Protein AF-A0A7X9I8F6-F1 (afdb_monomer_lite)

Secondary structure (DSSP, 8-state):
--PPPP------------------------PPPP--------TT--HHHHHHHHHH-SS--GGGG-S--------BTTBSS--HHHHHHHHHHS----TT-BSB-TTS-B---HHHHHHHTT---EEEEEEETTSHHHHTTT--BS-TT-HHHHHHHTTSS--SEEEEE-HHHHHS-TT---HHHHHHHTTPEEE-SHHHHHH---SSEEEE-SSSSPPPGGGTTTTHHHHHHHHHHHHHTT-

Radius of gyration: 27.46 Å; chains: 1; bounding box: 45×78×98 Å

Foldseek 3Di:
DDDDDDDDPPPPPPPPPPPPDPPPPPVPPPPPDDDDDDDDDDAVCDPVNVVVCCVPDPDHDPVVVDPDDDDDQQAAPPGSDADLQQSLLCQFQVAGDDHFWAQAHPVQHHGAGPQQVCVVVVAAAEEEDLWFCLARNNLNNFHRGGGSVPSLNSLVSNLVGPHQYYAYAQCCSQDVDPVNDHCVVVCVVVVEDEAQDLVCLLPDPGLHYDHHPYNGTHDDCVVPSPPRRVSNVVSSCVSRVVD

Sequence (243 aa):
MKKLYKLPILLIISMIFVSCYPSRQIAGKRNPGVKNVILLIGDGMGVATVYAAMSSSQAPLNFERFPVTGLQITYSANAYITDSGAAGTALASGSKTKNGAIGVDENGNPVYSVLAKAEENGLATGVVATSSVTHATPASFIAHQSSRGSYEDIAKDFLKTDVDVFIGGGYDHFARRSDKLNLIDSLKARGYEIATDLAMISRSQSNKLAGLTYPGQPPYRLKGRGDMLPSSTARALEILSRN

pLDDT: mean 90.99, std 15.76, range [40.62, 98.88]

Structure (mmCIF, N/CA/C/O backbone):
data_AF-A0A7X9I8F6-F1
#
_entry.id   AF-A0A7X9I8F6-F1
#
loop_
_atom_site.group_PDB
_atom_site.id
_atom_site.type_symbol
_atom_site.label_atom_id
_atom_site.label_alt_id
_atom_site.label_comp_id
_atom_site.label_asym_id
_atom_site.label_entity_id
_atom_site.label_seq_id
_atom_site.pdbx_PDB_ins_code
_atom_site.Cartn_x
_atom_site.Cartn_y
_atom_site.Cartn_z
_atom_site.occupancy
_atom_site.B_iso_or_equiv
_atom_site.auth_seq_id
_atom_site.auth_comp_id
_atom_site.auth_asym_id
_atom_site.auth_atom_id
_atom_site.pdbx_PDB_model_num
ATOM 1 N N . MET A 1 1 ? -14.833 -50.963 -77.771 1.00 47.88 1 MET A N 1
ATOM 2 C CA . MET A 1 1 ? -14.400 -52.237 -77.153 1.00 47.88 1 MET A CA 1
ATOM 3 C C . MET A 1 1 ? -13.235 -51.989 -76.194 1.00 47.88 1 MET A C 1
ATOM 5 O O . MET A 1 1 ? -12.100 -51.933 -76.640 1.00 47.88 1 MET A O 1
ATOM 9 N N . LYS A 1 2 ? -13.496 -51.816 -74.893 1.00 40.62 2 LYS A N 1
ATOM 10 C CA . LYS A 1 2 ? -12.493 -51.964 -73.821 1.00 40.62 2 LYS A CA 1
ATOM 11 C C . LYS A 1 2 ? -13.184 -52.674 -72.653 1.00 40.62 2 LYS A C 1
ATOM 13 O O . LYS A 1 2 ? -14.282 -52.289 -72.267 1.00 40.62 2 LYS A O 1
ATOM 18 N N . LYS A 1 3 ? -12.599 -53.797 -72.235 1.00 44.12 3 LYS A N 1
ATOM 19 C CA . LYS A 1 3 ? -13.185 -54.808 -71.347 1.00 44.12 3 LYS A CA 1
ATOM 20 C C . LYS A 1 3 ? -13.278 -54.304 -69.902 1.00 44.12 3 LYS A C 1
ATOM 22 O O . LYS A 1 3 ? -12.302 -53.799 -69.358 1.00 44.12 3 LYS A O 1
ATOM 27 N N . LEU A 1 4 ? -14.455 -54.510 -69.311 1.00 50.19 4 LEU A N 1
ATOM 28 C CA . LEU A 1 4 ? -14.746 -54.459 -67.878 1.00 50.19 4 LEU A CA 1
ATOM 29 C C . LEU A 1 4 ? -13.911 -55.524 -67.145 1.00 50.19 4 LEU A C 1
ATOM 31 O O . LEU A 1 4 ? -14.040 -56.709 -67.456 1.00 50.19 4 LEU A O 1
ATOM 35 N N . TYR A 1 5 ? -13.128 -55.125 -66.144 1.00 51.81 5 TYR A N 1
ATOM 36 C CA . TYR A 1 5 ? -12.608 -56.046 -65.133 1.00 51.81 5 TYR A CA 1
ATOM 37 C C . TYR A 1 5 ? -13.436 -55.891 -63.857 1.00 51.81 5 TYR A C 1
ATOM 39 O O . TYR A 1 5 ? -13.505 -54.817 -63.265 1.00 51.81 5 TYR A O 1
ATOM 47 N N . LYS A 1 6 ? -14.102 -56.985 -63.477 1.00 49.78 6 LYS A N 1
ATOM 48 C CA . LYS A 1 6 ? -14.795 -57.157 -62.200 1.00 49.78 6 LYS A CA 1
ATOM 49 C C . LYS A 1 6 ? -13.745 -57.243 -61.090 1.00 49.78 6 LYS A C 1
ATOM 51 O O . LYS A 1 6 ? -12.888 -58.121 -61.151 1.00 49.78 6 LYS A O 1
ATOM 56 N N . LEU A 1 7 ? -13.836 -56.378 -60.084 1.00 45.59 7 LEU A N 1
ATOM 57 C CA . LEU A 1 7 ? -13.087 -56.505 -58.833 1.00 45.59 7 LEU A CA 1
ATOM 58 C C . LEU A 1 7 ? -14.082 -56.895 -57.726 1.00 45.59 7 LEU A C 1
ATOM 60 O O . LEU A 1 7 ? -15.134 -56.257 -57.632 1.00 45.59 7 LEU A O 1
ATOM 64 N N . PRO A 1 8 ? -13.829 -57.953 -56.936 1.00 51.00 8 PRO A N 1
ATOM 65 C CA . PRO A 1 8 ? -14.769 -58.398 -55.920 1.00 51.00 8 PRO A CA 1
ATOM 66 C C . PRO A 1 8 ? -14.743 -57.433 -54.731 1.00 51.00 8 PRO A C 1
ATOM 68 O O . PRO A 1 8 ? -13.683 -57.035 -54.252 1.00 51.00 8 PRO A O 1
ATOM 71 N N . ILE A 1 9 ? -15.931 -57.065 -54.259 1.00 51.19 9 ILE A N 1
ATOM 72 C CA . ILE A 1 9 ? -16.135 -56.304 -53.028 1.00 51.19 9 ILE A CA 1
ATOM 73 C C . ILE A 1 9 ? -15.737 -57.219 -51.865 1.00 51.19 9 ILE A C 1
ATOM 75 O O . ILE A 1 9 ? -16.491 -58.111 -51.479 1.00 51.19 9 ILE A O 1
ATOM 79 N N . LEU A 1 10 ? -14.528 -57.028 -51.336 1.00 47.12 10 LEU A N 1
ATOM 80 C CA . LEU A 1 10 ? -14.089 -57.649 -50.093 1.00 47.12 10 LEU A CA 1
ATOM 81 C C . LEU A 1 10 ? -14.640 -56.807 -48.937 1.00 47.12 10 LEU A C 1
ATOM 83 O O . LEU A 1 10 ? -14.128 -55.734 -48.622 1.00 47.12 10 LEU A O 1
ATOM 87 N N . LEU A 1 11 ? -15.740 -57.272 -48.353 1.00 45.53 11 LEU A N 1
ATOM 88 C CA . LEU A 1 11 ? -16.396 -56.650 -47.208 1.00 45.53 11 LEU A CA 1
ATOM 89 C C . LEU A 1 11 ? -15.538 -56.912 -45.956 1.00 45.53 11 LEU A C 1
ATOM 91 O O . LEU A 1 11 ? -15.645 -57.958 -45.320 1.00 45.53 11 LEU A O 1
ATOM 95 N N . ILE A 1 12 ? -14.634 -55.985 -45.631 1.00 50.94 12 ILE A N 1
ATOM 96 C CA . ILE A 1 12 ? -13.852 -56.029 -44.390 1.00 50.94 12 ILE A CA 1
ATOM 97 C C . ILE A 1 12 ? -14.780 -55.609 -43.247 1.00 50.94 12 ILE A C 1
ATOM 99 O O . ILE A 1 12 ? -14.979 -54.423 -42.983 1.00 50.94 12 ILE A O 1
ATOM 103 N N . ILE A 1 13 ? -15.367 -56.595 -42.570 1.00 51.72 13 ILE A N 1
ATOM 104 C CA . ILE A 1 13 ? -16.019 -56.405 -41.272 1.00 51.72 13 ILE A CA 1
ATOM 105 C C . ILE A 1 13 ? -14.897 -56.183 -40.253 1.00 51.72 13 ILE A C 1
ATOM 107 O O . ILE A 1 13 ? -14.355 -57.120 -39.672 1.00 51.72 13 ILE A O 1
ATOM 111 N N . SER A 1 14 ? -14.502 -54.921 -40.080 1.00 50.91 14 SER A N 1
ATOM 112 C CA . SER A 1 14 ? -13.668 -54.496 -38.959 1.00 50.91 14 SER A CA 1
ATOM 113 C C . SER A 1 14 ? -14.526 -54.551 -37.698 1.00 50.91 14 SER A C 1
ATOM 115 O O . SER A 1 14 ? -15.323 -53.655 -37.417 1.00 50.91 14 SER A O 1
ATOM 117 N N . MET A 1 15 ? -14.417 -55.660 -36.974 1.00 52.97 15 MET A N 1
ATOM 118 C CA . MET A 1 15 ? -14.998 -55.833 -35.651 1.00 52.97 15 MET A CA 1
ATOM 119 C C . MET A 1 15 ? -14.205 -54.936 -34.691 1.00 52.97 15 MET A C 1
ATOM 121 O O . MET A 1 15 ? -13.144 -55.311 -34.195 1.00 52.97 15 MET A O 1
ATOM 125 N N . ILE A 1 16 ? -14.682 -53.705 -34.494 1.00 54.84 16 ILE A N 1
ATOM 126 C CA . ILE A 1 16 ? -14.120 -52.760 -33.528 1.00 54.84 16 ILE A CA 1
ATOM 127 C C . ILE A 1 16 ? -14.377 -53.342 -32.135 1.00 54.84 16 ILE A C 1
ATOM 129 O O . ILE A 1 16 ? -15.450 -53.169 -31.558 1.00 54.84 16 ILE A O 1
ATOM 133 N N . PHE A 1 17 ? -13.390 -54.052 -31.590 1.00 53.31 17 PHE A N 1
ATOM 134 C CA . PHE A 1 17 ? -13.321 -54.343 -30.164 1.00 53.31 17 PHE A CA 1
ATOM 135 C C . PHE A 1 17 ? -13.105 -53.016 -29.432 1.00 53.31 17 PHE A C 1
ATOM 137 O O . PHE A 1 17 ? -11.977 -52.569 -29.223 1.00 53.31 17 PHE A O 1
ATOM 144 N N . VAL A 1 18 ? -14.206 -52.361 -29.062 1.00 55.09 18 VAL A N 1
ATOM 145 C CA . VAL A 1 18 ? -14.199 -51.270 -28.088 1.00 55.09 18 VAL A CA 1
ATOM 146 C C . VAL A 1 18 ? -13.816 -51.888 -26.747 1.00 55.09 18 VAL A C 1
ATOM 148 O O . VAL A 1 18 ? -14.656 -52.365 -25.988 1.00 55.09 18 VAL A O 1
ATOM 151 N N . SER A 1 19 ? -12.515 -51.928 -26.472 1.00 55.00 19 SER A N 1
ATOM 152 C CA . SER A 1 19 ? -12.001 -52.183 -25.134 1.00 55.00 19 SER A CA 1
ATOM 153 C C . SER A 1 19 ? -12.389 -50.987 -24.269 1.00 55.00 19 SER A C 1
ATOM 155 O O . SER A 1 19 ? -11.692 -49.973 -24.251 1.00 55.00 19 SER A O 1
ATOM 157 N N . CYS A 1 20 ? -13.527 -51.089 -23.579 1.00 46.25 20 CYS A N 1
ATOM 158 C CA . CYS A 1 20 ? -13.883 -50.203 -22.478 1.00 46.25 20 CYS A CA 1
ATOM 159 C C . CYS A 1 20 ? -12.842 -50.375 -21.368 1.00 46.25 20 CYS A C 1
ATOM 161 O O . CYS A 1 20 ? -13.019 -51.161 -20.440 1.00 46.25 20 CYS A O 1
ATOM 163 N N . TYR A 1 21 ? -11.738 -49.638 -21.461 1.00 55.56 21 TYR A N 1
ATOM 164 C CA . TYR A 1 21 ? -10.925 -49.367 -20.291 1.00 55.56 21 TYR A CA 1
ATOM 165 C C . TYR A 1 21 ? -11.761 -48.473 -19.374 1.00 55.56 21 TYR A C 1
ATOM 167 O O . TYR A 1 21 ? -12.160 -47.386 -19.807 1.00 55.56 21 TYR A O 1
ATOM 175 N N . PRO A 1 22 ? -12.060 -48.888 -18.130 1.00 49.62 22 PRO A N 1
ATOM 176 C CA . PRO A 1 22 ? -12.638 -47.971 -17.170 1.00 49.62 22 PRO A CA 1
ATOM 177 C C . PRO A 1 22 ? -11.664 -46.804 -17.041 1.00 49.62 22 PRO A C 1
ATOM 179 O O . PRO A 1 22 ? -10.508 -46.988 -16.653 1.00 49.62 22 PRO A O 1
ATOM 182 N N . SER A 1 23 ? -12.124 -45.611 -17.424 1.00 53.00 23 SER A N 1
ATOM 183 C CA . SER A 1 23 ? -11.423 -44.367 -17.142 1.00 53.00 23 SER A CA 1
ATOM 184 C C . SER A 1 23 ? -11.197 -44.344 -15.640 1.00 53.00 23 SER A C 1
ATOM 186 O O . SER A 1 23 ? -12.130 -44.163 -14.853 1.00 53.00 23 SER A O 1
ATOM 188 N N . ARG A 1 24 ? -9.961 -44.633 -15.232 1.00 50.12 24 ARG A N 1
ATOM 189 C CA . ARG A 1 24 ? -9.532 -44.473 -13.856 1.00 50.12 24 ARG A CA 1
ATOM 190 C C . ARG A 1 24 ? -9.636 -42.977 -13.626 1.00 50.12 24 ARG A C 1
ATOM 192 O O . ARG A 1 24 ? -8.760 -42.234 -14.060 1.00 50.12 24 ARG A O 1
ATOM 199 N N . GLN A 1 25 ? -10.739 -42.540 -13.017 1.00 49.62 25 GLN A N 1
ATOM 200 C CA . GLN A 1 25 ? -10.831 -41.207 -12.456 1.00 49.62 25 GLN A CA 1
ATOM 201 C C . GLN A 1 25 ? -9.614 -41.082 -11.550 1.00 49.62 25 GLN A C 1
ATOM 203 O O . GLN A 1 25 ? -9.552 -41.678 -10.473 1.00 49.62 25 GLN A O 1
ATOM 208 N N . ILE A 1 26 ? -8.600 -40.366 -12.029 1.00 53.16 26 ILE A N 1
ATOM 209 C CA . ILE A 1 26 ? -7.587 -39.809 -11.160 1.00 53.16 26 ILE A CA 1
ATOM 210 C C . ILE A 1 26 ? -8.407 -38.852 -10.317 1.00 53.16 26 ILE A C 1
ATOM 212 O O . ILE A 1 26 ? -8.739 -37.758 -10.769 1.00 53.16 26 ILE A O 1
ATOM 216 N N . ALA A 1 27 ? -8.845 -39.324 -9.149 1.00 50.28 27 ALA A N 1
ATOM 217 C CA . ALA A 1 27 ? -9.369 -38.471 -8.109 1.00 50.28 27 ALA A CA 1
ATOM 218 C C . ALA A 1 27 ? -8.316 -37.379 -7.960 1.00 50.28 27 ALA A C 1
ATOM 220 O O . ALA A 1 27 ? -7.202 -37.653 -7.501 1.00 50.28 27 ALA A O 1
ATOM 221 N N . GLY A 1 28 ? -8.615 -36.194 -8.500 1.00 50.84 28 GLY A N 1
ATOM 222 C CA . GLY A 1 28 ? -7.702 -35.070 -8.457 1.00 50.84 28 GLY A CA 1
ATOM 223 C C . GLY A 1 28 ? -7.294 -34.942 -7.006 1.00 50.84 28 GLY A C 1
ATOM 224 O O . GLY A 1 28 ? -8.170 -34.857 -6.140 1.00 50.84 28 GLY A O 1
ATOM 225 N N . LYS A 1 29 ? -5.986 -35.042 -6.728 1.00 50.81 29 LYS A N 1
ATOM 226 C CA . LYS A 1 29 ? -5.448 -34.734 -5.403 1.00 50.81 29 LYS A CA 1
ATOM 227 C C . LYS A 1 29 ? -6.148 -33.451 -4.985 1.00 50.81 29 LYS A C 1
ATOM 229 O O . LYS A 1 29 ? -5.976 -32.440 -5.666 1.00 50.81 29 LYS A O 1
ATOM 234 N N . ARG A 1 30 ? -6.989 -33.515 -3.943 1.00 53.31 30 ARG A N 1
ATOM 235 C CA . ARG A 1 30 ? -7.576 -32.316 -3.349 1.00 53.31 30 ARG A CA 1
ATOM 236 C C . ARG A 1 30 ? -6.393 -31.408 -3.091 1.00 53.31 30 ARG A C 1
ATOM 238 O O . ARG A 1 30 ? -5.512 -31.776 -2.313 1.00 53.31 30 ARG A O 1
ATOM 245 N N . ASN A 1 31 ? -6.323 -30.313 -3.839 1.00 60.19 31 ASN A N 1
ATOM 246 C CA . ASN A 1 31 ? -5.268 -29.342 -3.650 1.00 60.19 31 ASN A CA 1
ATOM 247 C C . ASN A 1 31 ? -5.391 -28.944 -2.176 1.00 60.19 31 ASN A C 1
ATOM 249 O O . ASN A 1 31 ? -6.504 -28.577 -1.777 1.00 60.19 31 ASN A O 1
ATOM 253 N N . PRO A 1 32 ? -4.354 -29.125 -1.337 1.00 64.75 32 PRO A N 1
ATOM 254 C CA . PRO A 1 32 ? -4.422 -28.610 0.021 1.00 64.75 32 PRO A CA 1
ATOM 255 C C . PRO A 1 32 ? -4.794 -27.134 -0.128 1.00 64.75 32 PRO A C 1
ATOM 257 O O . PRO A 1 32 ? -4.127 -26.417 -0.873 1.00 64.75 32 PRO A O 1
ATOM 260 N N . GLY A 1 33 ? -5.942 -26.736 0.428 1.00 84.00 33 GLY A N 1
ATOM 261 C CA . GLY A 1 33 ? -6.518 -25.416 0.172 1.00 84.00 33 GLY A CA 1
ATOM 262 C C . GLY A 1 33 ? -5.473 -24.320 0.383 1.00 84.00 33 GLY A C 1
ATOM 263 O O . GLY A 1 33 ? -4.635 -24.425 1.282 1.00 84.00 33 GLY A O 1
ATOM 264 N N . VAL A 1 34 ? -5.486 -23.297 -0.472 1.00 92.69 34 VAL A N 1
ATOM 265 C CA . VAL A 1 34 ? -4.551 -22.172 -0.362 1.00 92.69 34 VAL A CA 1
ATOM 266 C C . VAL A 1 34 ? -4.807 -21.466 0.967 1.00 92.69 34 VAL A C 1
ATOM 268 O O . VAL A 1 34 ? -5.902 -20.959 1.185 1.00 92.69 34 VAL A O 1
ATOM 271 N N . LYS A 1 35 ? -3.805 -21.461 1.853 1.00 92.44 35 LYS A N 1
ATOM 272 C CA . LYS A 1 35 ? -3.895 -20.813 3.171 1.00 92.44 35 LYS A CA 1
ATOM 273 C C . LYS A 1 35 ? -3.505 -19.338 3.140 1.00 92.44 35 LYS A C 1
ATOM 275 O O . LYS A 1 35 ? -4.116 -18.536 3.823 1.00 92.44 35 LYS A O 1
ATOM 280 N N . ASN A 1 36 ? -2.487 -19.000 2.348 1.00 95.94 36 ASN A N 1
ATOM 281 C CA . ASN A 1 36 ? -1.863 -17.679 2.345 1.00 95.94 36 ASN A CA 1
ATOM 282 C C . ASN A 1 36 ? -1.733 -17.159 0.915 1.00 95.94 36 ASN A C 1
ATOM 284 O O . ASN A 1 36 ? -1.352 -17.912 0.015 1.00 95.94 36 ASN A O 1
ATOM 288 N N . VAL A 1 37 ? -1.973 -15.863 0.728 1.00 97.31 37 VAL A N 1
ATOM 289 C CA . VAL A 1 37 ? -1.741 -15.156 -0.535 1.00 97.31 37 VAL A CA 1
ATOM 290 C C . VAL A 1 37 ? -0.800 -13.987 -0.266 1.00 97.31 37 VAL A C 1
ATOM 292 O O . VAL A 1 37 ? -1.109 -13.112 0.534 1.00 97.31 37 VAL A O 1
ATOM 295 N N . ILE A 1 38 ? 0.349 -13.970 -0.944 1.00 98.12 38 ILE A N 1
ATOM 296 C CA . ILE A 1 38 ? 1.299 -12.851 -0.912 1.00 98.12 38 ILE A CA 1
ATOM 297 C C . ILE A 1 38 ? 1.325 -12.235 -2.306 1.00 98.12 38 ILE A C 1
ATOM 299 O O . ILE A 1 38 ? 1.757 -12.877 -3.264 1.00 98.12 38 ILE A O 1
ATOM 303 N N . LEU A 1 39 ? 0.872 -10.987 -2.413 1.00 98.25 39 LEU A N 1
ATOM 304 C CA . LEU A 1 39 ? 0.897 -10.220 -3.653 1.00 98.25 39 LEU A CA 1
ATOM 305 C C . LEU A 1 39 ? 2.053 -9.214 -3.620 1.00 98.25 39 LEU A C 1
ATOM 307 O O . LEU A 1 39 ? 2.081 -8.315 -2.785 1.00 98.25 39 LEU A O 1
ATOM 311 N N . LEU A 1 40 ? 2.999 -9.357 -4.550 1.00 97.94 40 LEU A N 1
ATOM 312 C CA . LEU A 1 40 ? 4.139 -8.453 -4.701 1.00 97.94 40 LEU A CA 1
ATOM 313 C C . LEU A 1 40 ? 3.920 -7.553 -5.919 1.00 97.94 40 LEU A C 1
ATOM 315 O O . LEU A 1 40 ? 3.841 -8.042 -7.044 1.00 97.94 40 LEU A O 1
ATOM 319 N N . ILE A 1 41 ? 3.845 -6.239 -5.700 1.00 98.38 41 ILE A N 1
ATOM 320 C CA . ILE A 1 41 ? 3.624 -5.251 -6.764 1.00 98.38 41 ILE A CA 1
ATOM 321 C C . ILE A 1 41 ? 4.892 -4.418 -6.959 1.00 98.38 41 ILE A C 1
ATOM 323 O O . ILE A 1 41 ? 5.287 -3.651 -6.081 1.00 98.38 41 ILE A O 1
ATOM 327 N N . GLY A 1 42 ? 5.507 -4.538 -8.136 1.00 97.81 42 GLY A N 1
ATOM 328 C CA . GLY A 1 42 ? 6.503 -3.580 -8.613 1.00 97.81 42 GLY A CA 1
ATOM 329 C C . GLY A 1 42 ? 5.815 -2.451 -9.379 1.00 97.81 42 GLY A C 1
ATOM 330 O O . GLY A 1 42 ? 5.408 -2.648 -10.522 1.00 97.81 42 GLY A O 1
ATOM 331 N N . ASP A 1 43 ? 5.665 -1.278 -8.765 1.00 97.56 43 ASP A N 1
ATOM 332 C CA . ASP A 1 43 ? 5.035 -0.119 -9.417 1.00 97.56 43 ASP A CA 1
ATOM 333 C C . ASP A 1 43 ? 5.866 0.322 -10.640 1.00 97.56 43 ASP A C 1
ATOM 335 O O . ASP A 1 43 ? 7.070 0.561 -10.529 1.00 97.56 43 ASP A O 1
ATOM 339 N N . GLY A 1 44 ? 5.248 0.341 -11.827 1.00 96.69 44 GLY A N 1
ATOM 340 C CA . GLY A 1 44 ? 5.931 0.586 -13.107 1.00 96.69 44 GLY A CA 1
ATOM 341 C C . GLY A 1 44 ? 6.849 -0.548 -13.601 1.00 96.69 44 GLY A C 1
ATOM 342 O O . GLY A 1 44 ? 7.608 -0.363 -14.555 1.00 96.69 44 GLY A O 1
ATOM 343 N N . MET A 1 45 ? 6.807 -1.733 -12.985 1.00 97.44 45 MET A N 1
ATOM 344 C CA . MET A 1 45 ? 7.698 -2.856 -13.302 1.00 97.44 45 MET A CA 1
ATOM 345 C C . MET A 1 45 ? 7.169 -3.709 -14.469 1.00 97.44 45 MET A C 1
ATOM 347 O O . MET A 1 45 ? 6.697 -4.829 -14.287 1.00 97.44 45 MET A O 1
ATOM 351 N N . GLY A 1 46 ? 7.244 -3.168 -15.687 1.00 96.75 46 GLY A N 1
ATOM 352 C CA . GLY A 1 46 ? 6.935 -3.913 -16.912 1.00 96.75 46 GLY A CA 1
ATOM 353 C C . GLY A 1 46 ? 8.006 -4.949 -17.287 1.00 96.75 46 GLY A C 1
ATOM 354 O O . GLY A 1 46 ? 9.084 -4.999 -16.695 1.00 96.75 46 GLY A O 1
ATOM 355 N N . VAL A 1 47 ? 7.738 -5.736 -18.338 1.00 96.31 47 VAL A N 1
ATOM 356 C CA . VAL A 1 47 ? 8.649 -6.787 -18.844 1.00 96.31 47 VAL A CA 1
ATOM 357 C C . VAL A 1 47 ? 10.049 -6.239 -19.143 1.00 96.31 47 VAL A C 1
ATOM 359 O O . VAL A 1 47 ? 11.042 -6.851 -18.760 1.00 96.31 47 VAL A O 1
ATOM 362 N N . ALA A 1 48 ? 10.136 -5.056 -19.760 1.00 97.19 48 ALA A N 1
ATOM 363 C CA . ALA A 1 48 ? 11.414 -4.409 -20.053 1.00 97.19 48 ALA A CA 1
ATOM 364 C C . ALA A 1 48 ? 12.211 -4.077 -18.777 1.00 97.19 48 ALA A C 1
ATOM 366 O O . ALA A 1 48 ? 13.420 -4.287 -18.740 1.00 97.19 48 ALA A O 1
ATOM 367 N N . THR A 1 49 ? 11.540 -3.620 -17.714 1.00 96.94 49 THR A N 1
ATOM 368 C CA . THR A 1 49 ? 12.167 -3.319 -16.418 1.00 96.94 49 THR A CA 1
ATOM 369 C C . THR A 1 49 ? 12.715 -4.583 -15.759 1.00 96.94 49 THR A C 1
ATOM 371 O O . THR A 1 49 ? 13.843 -4.579 -15.269 1.00 96.94 49 THR A O 1
ATOM 374 N N . VAL A 1 50 ? 11.947 -5.680 -15.782 1.00 96.12 50 VAL A N 1
ATOM 375 C CA . VAL A 1 50 ? 12.391 -6.980 -15.250 1.00 96.12 50 VAL A CA 1
ATOM 376 C C . VAL A 1 50 ? 13.593 -7.501 -16.039 1.00 96.12 50 VAL A C 1
ATOM 378 O O . VAL A 1 50 ? 14.601 -7.871 -15.443 1.00 96.12 50 VAL A O 1
ATOM 381 N N . TYR A 1 51 ? 13.531 -7.463 -17.372 1.00 95.69 51 TYR A N 1
ATOM 382 C CA . TYR A 1 51 ? 14.622 -7.923 -18.232 1.00 95.69 51 TYR A CA 1
ATOM 383 C C . TYR A 1 51 ? 15.908 -7.104 -18.048 1.00 95.69 51 TYR A C 1
ATOM 385 O O . TYR A 1 51 ? 17.001 -7.668 -17.971 1.00 95.69 51 TYR A O 1
ATOM 393 N N . ALA A 1 52 ? 15.786 -5.779 -17.922 1.00 96.88 52 ALA A N 1
ATOM 394 C CA . ALA A 1 52 ? 16.917 -4.906 -17.628 1.00 96.88 52 ALA A CA 1
ATOM 395 C C . ALA A 1 52 ? 17.555 -5.258 -16.274 1.00 96.88 52 ALA A C 1
ATOM 397 O O . ALA A 1 52 ? 18.777 -5.371 -16.181 1.00 96.88 52 ALA A O 1
ATOM 398 N N . ALA A 1 53 ? 16.737 -5.500 -15.242 1.00 95.50 53 ALA A N 1
ATOM 399 C CA . ALA A 1 53 ? 17.224 -5.922 -13.932 1.00 95.50 53 ALA A CA 1
ATOM 400 C C . ALA A 1 53 ? 17.982 -7.256 -14.011 1.00 95.50 53 ALA A C 1
ATOM 402 O O . ALA A 1 53 ? 19.105 -7.331 -13.516 1.00 95.50 53 ALA A O 1
ATOM 403 N N . MET A 1 54 ? 17.422 -8.267 -14.688 1.00 95.38 54 MET A N 1
ATOM 404 C CA . MET A 1 54 ? 18.073 -9.571 -14.892 1.00 95.38 54 MET A CA 1
ATOM 405 C C . MET A 1 54 ? 19.415 -9.429 -15.615 1.00 95.38 54 MET A C 1
ATOM 407 O O . MET A 1 54 ? 20.405 -10.010 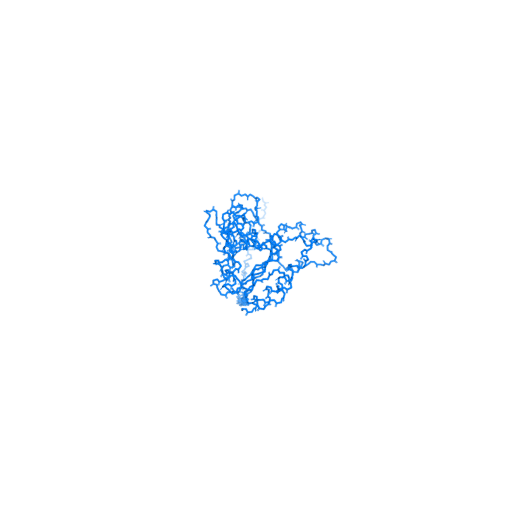-15.188 1.00 95.38 54 MET A O 1
ATOM 411 N N . SER A 1 55 ? 19.464 -8.599 -16.659 1.00 95.94 55 SER A N 1
ATOM 412 C CA . SER A 1 55 ? 20.672 -8.378 -17.465 1.00 95.94 55 SER A CA 1
ATOM 413 C C . SER A 1 55 ? 21.770 -7.618 -16.711 1.00 95.94 55 SER A C 1
ATOM 415 O O . SER A 1 55 ? 22.950 -7.786 -17.001 1.00 95.94 55 SER A O 1
ATOM 417 N N . SER A 1 56 ? 21.394 -6.762 -15.757 1.00 95.94 56 SER A N 1
ATOM 418 C CA . SER A 1 56 ? 22.340 -6.000 -14.928 1.00 95.94 56 SER A CA 1
ATOM 419 C C . SER A 1 56 ? 22.784 -6.732 -13.655 1.00 95.94 56 SER A C 1
ATOM 421 O O . SER A 1 56 ? 23.732 -6.304 -12.996 1.00 95.94 56 SER A O 1
ATOM 423 N N . SER A 1 57 ? 22.081 -7.802 -13.275 1.00 94.50 57 SER A N 1
ATOM 424 C CA . SER A 1 57 ? 22.323 -8.516 -12.026 1.00 94.50 57 SER A CA 1
ATOM 425 C C . SER A 1 57 ? 23.533 -9.443 -12.135 1.00 94.50 57 SER A C 1
ATOM 427 O O . SER A 1 57 ? 23.709 -10.147 -13.123 1.00 94.50 57 SER A O 1
ATOM 429 N N . GLN A 1 58 ? 24.349 -9.490 -11.081 1.00 94.81 58 GLN A N 1
ATOM 430 C CA . GLN A 1 58 ? 25.483 -10.422 -10.978 1.00 94.81 58 GLN A CA 1
ATOM 431 C C . GLN A 1 58 ? 25.060 -11.831 -10.529 1.00 94.81 58 GLN A C 1
ATOM 433 O O . GLN A 1 58 ? 25.863 -12.759 -10.565 1.00 94.81 58 GLN A O 1
ATOM 438 N N . ALA A 1 59 ? 23.813 -11.989 -10.081 1.00 95.31 59 ALA A N 1
ATOM 439 C CA . ALA A 1 59 ? 23.234 -13.256 -9.648 1.00 95.31 59 ALA A CA 1
ATOM 440 C C . ALA A 1 59 ? 21.792 -13.398 -10.168 1.00 95.31 59 ALA A C 1
ATOM 442 O O . ALA A 1 59 ? 21.125 -12.377 -10.370 1.00 95.31 59 ALA A O 1
ATOM 443 N N . PRO A 1 60 ? 21.280 -14.629 -10.343 1.00 94.69 60 PRO A N 1
ATOM 444 C CA . PRO A 1 60 ? 19.898 -14.849 -10.763 1.00 94.69 60 PRO A CA 1
ATOM 445 C C . PRO A 1 60 ? 18.890 -14.154 -9.843 1.00 94.69 60 PRO A C 1
ATOM 447 O O . PRO A 1 60 ? 19.024 -14.178 -8.614 1.00 94.69 60 PRO A O 1
ATOM 450 N N . LEU A 1 61 ? 17.862 -13.536 -10.428 1.00 95.44 61 LEU A N 1
ATOM 451 C CA . LEU A 1 61 ? 16.797 -12.894 -9.661 1.00 95.44 61 LEU A CA 1
ATOM 452 C C . LEU A 1 61 ? 15.767 -13.925 -9.196 1.00 95.44 61 LEU A C 1
ATOM 454 O O . LEU A 1 61 ? 15.488 -14.913 -9.869 1.00 95.44 61 LEU A O 1
ATOM 458 N N . ASN A 1 62 ? 15.087 -13.643 -8.080 1.00 94.81 62 ASN A N 1
ATOM 459 C CA . ASN A 1 62 ? 13.998 -14.507 -7.608 1.00 94.81 62 ASN A CA 1
ATOM 460 C C . ASN A 1 62 ? 12.831 -14.629 -8.611 1.00 94.81 62 ASN A C 1
ATOM 462 O O . ASN A 1 62 ? 12.078 -15.595 -8.524 1.00 94.81 62 ASN A O 1
ATOM 466 N N . PHE A 1 63 ? 12.697 -13.701 -9.569 1.00 92.31 63 PHE A N 1
ATOM 467 C CA . PHE A 1 63 ? 11.724 -13.800 -10.665 1.00 92.31 63 PHE A CA 1
ATOM 468 C C . PHE A 1 63 ? 11.885 -15.084 -11.487 1.00 92.31 63 PHE A C 1
ATOM 470 O O . PHE A 1 63 ? 10.891 -15.675 -11.896 1.00 92.31 63 PHE A O 1
ATOM 477 N N . GLU A 1 64 ? 13.116 -15.563 -11.662 1.00 90.56 64 GLU A N 1
ATOM 478 C CA . GLU A 1 64 ? 13.427 -16.751 -12.469 1.00 90.56 64 GLU A CA 1
ATOM 479 C C . GLU A 1 64 ? 12.925 -18.054 -11.829 1.00 90.56 64 GLU A C 1
ATOM 481 O O . GLU A 1 64 ? 12.868 -19.095 -12.476 1.00 90.56 64 GLU A O 1
ATOM 486 N N . ARG A 1 65 ? 12.529 -18.007 -10.550 1.00 94.75 65 ARG A N 1
ATOM 487 C CA . ARG A 1 65 ? 12.024 -19.164 -9.799 1.00 94.75 65 ARG A CA 1
ATOM 488 C C . ARG A 1 65 ? 10.518 -19.380 -9.962 1.00 94.75 65 ARG A C 1
ATOM 490 O O . ARG A 1 65 ? 10.017 -20.406 -9.504 1.00 94.75 65 ARG A O 1
ATOM 497 N N . PHE A 1 66 ? 9.780 -18.432 -10.546 1.00 94.69 66 PHE A N 1
ATOM 498 C CA . PHE A 1 66 ? 8.336 -18.574 -10.740 1.00 94.69 66 PHE A CA 1
ATOM 499 C C . PHE A 1 66 ? 8.047 -19.535 -11.909 1.00 94.69 66 PHE A C 1
ATOM 501 O O . PHE A 1 66 ? 8.462 -19.262 -13.032 1.00 94.69 66 PHE A O 1
ATOM 508 N N . PRO A 1 67 ? 7.308 -20.643 -11.691 1.00 96.12 67 PRO A N 1
ATOM 509 C CA . PRO A 1 67 ? 7.090 -21.662 -12.723 1.00 96.12 67 PRO A CA 1
ATOM 510 C C . PRO A 1 67 ? 6.043 -21.264 -13.771 1.00 96.12 67 PRO A C 1
ATOM 512 O O . PRO A 1 67 ? 5.887 -21.947 -14.780 1.00 96.12 67 PRO A O 1
ATOM 515 N N . VAL A 1 68 ? 5.283 -20.195 -13.517 1.00 96.94 68 VAL A N 1
ATOM 516 C CA . VAL A 1 68 ? 4.180 -19.736 -14.364 1.00 96.94 68 VAL A CA 1
ATOM 517 C C . VAL A 1 68 ? 4.313 -18.236 -14.575 1.00 96.94 68 VAL A C 1
ATOM 519 O O . VAL A 1 68 ? 4.534 -17.487 -13.626 1.00 96.94 68 VAL A O 1
ATOM 522 N N . THR A 1 69 ? 4.151 -17.802 -15.823 1.00 95.50 69 THR A N 1
ATOM 523 C CA . THR A 1 69 ? 4.123 -16.391 -16.219 1.00 95.50 69 THR A CA 1
ATOM 524 C C . THR A 1 69 ? 2.860 -16.120 -17.025 1.00 95.50 69 THR A C 1
ATOM 526 O O . THR A 1 69 ? 2.465 -16.933 -17.859 1.00 95.50 69 THR A O 1
ATOM 529 N N . GLY A 1 70 ? 2.233 -14.972 -16.778 1.00 96.56 70 GLY A N 1
ATOM 530 C CA . GLY A 1 70 ? 1.077 -14.485 -17.524 1.00 96.56 70 GLY A CA 1
ATOM 531 C C . GLY A 1 70 ? 1.266 -13.028 -17.936 1.00 96.56 70 GLY A C 1
ATOM 532 O O . GLY A 1 70 ? 2.048 -12.299 -17.326 1.00 96.56 70 GLY A O 1
ATOM 533 N N . LEU A 1 71 ? 0.542 -12.608 -18.972 1.00 96.81 71 LEU A N 1
ATOM 534 C CA . LEU A 1 71 ? 0.477 -11.215 -19.410 1.00 96.81 71 LEU A CA 1
ATOM 535 C C . LEU A 1 71 ? -0.915 -10.659 -19.118 1.00 96.81 71 LEU A C 1
ATOM 537 O O . LEU A 1 71 ? -1.917 -11.340 -19.330 1.00 96.81 71 LEU A O 1
ATOM 541 N N . GLN A 1 72 ? -0.969 -9.414 -18.650 1.00 96.25 72 GLN A N 1
ATOM 542 C CA . GLN A 1 72 ? -2.209 -8.741 -18.281 1.00 96.25 72 GLN A CA 1
ATOM 543 C C . GLN A 1 72 ? -2.274 -7.353 -18.915 1.00 96.25 72 GLN A C 1
ATOM 545 O O . GLN A 1 72 ? -1.302 -6.599 -18.897 1.00 96.25 72 GLN A O 1
ATOM 550 N N . ILE A 1 73 ? -3.452 -7.002 -19.432 1.00 96.56 73 ILE A N 1
ATOM 551 C CA . ILE A 1 73 ? -3.752 -5.663 -19.939 1.00 96.56 73 ILE A CA 1
ATOM 552 C C . ILE A 1 73 ? -4.231 -4.775 -18.782 1.00 96.56 73 ILE A C 1
ATOM 554 O O . ILE A 1 73 ? -5.076 -5.175 -17.977 1.00 96.56 73 ILE A O 1
ATOM 558 N N . THR A 1 74 ? -3.711 -3.549 -18.706 1.00 97.62 74 THR A N 1
ATOM 559 C CA . THR A 1 74 ? -3.831 -2.697 -17.513 1.00 97.62 74 THR A CA 1
ATOM 560 C C . THR A 1 74 ? -4.645 -1.417 -17.692 1.00 97.62 74 THR A C 1
ATOM 562 O O . THR A 1 74 ? -4.717 -0.666 -16.732 1.00 97.62 74 THR A O 1
ATOM 565 N N . TYR A 1 75 ? -5.299 -1.168 -18.836 1.00 98.12 75 TYR A N 1
ATOM 566 C CA . TYR A 1 75 ? -6.081 0.066 -19.069 1.00 98.12 75 TYR A CA 1
ATOM 567 C C . TYR A 1 75 ? -7.084 0.374 -17.940 1.00 98.12 75 TYR A C 1
ATOM 569 O O . TYR A 1 75 ? -7.592 -0.542 -17.287 1.00 98.12 75 TYR A O 1
ATOM 577 N N . SER A 1 76 ? -7.403 1.645 -17.721 1.00 98.31 76 SER A N 1
ATOM 578 C CA . SER A 1 76 ? -8.433 2.073 -16.767 1.00 98.31 76 SER A CA 1
ATOM 579 C C . SER A 1 76 ? -9.766 2.321 -17.473 1.00 98.31 76 SER A C 1
ATOM 581 O O . SER A 1 76 ? -9.836 2.342 -18.699 1.00 98.31 76 SER A O 1
ATOM 583 N N . ALA A 1 77 ? -10.844 2.513 -16.716 1.00 97.88 77 ALA A N 1
ATOM 584 C CA . ALA A 1 77 ? -12.184 2.700 -17.277 1.00 97.88 77 ALA A CA 1
ATOM 585 C C . ALA A 1 77 ? -12.284 3.872 -18.266 1.00 97.88 77 ALA A C 1
ATOM 587 O O . ALA A 1 77 ? -13.085 3.843 -19.195 1.00 97.88 77 ALA A O 1
ATOM 588 N N . ASN A 1 78 ? -11.471 4.913 -18.067 1.00 97.88 78 ASN A N 1
ATOM 589 C CA . ASN A 1 78 ? -11.521 6.145 -18.849 1.00 97.88 78 ASN A CA 1
ATOM 590 C C . ASN A 1 78 ? -10.255 6.427 -19.670 1.00 97.88 78 ASN A C 1
ATOM 592 O O . ASN A 1 78 ? -10.181 7.484 -20.293 1.00 97.88 78 ASN A O 1
ATOM 596 N N . ALA A 1 79 ? -9.253 5.541 -19.662 1.00 97.62 79 ALA A N 1
ATOM 597 C CA . ALA A 1 79 ? -8.017 5.760 -20.406 1.00 97.62 79 ALA A CA 1
ATOM 598 C C . ALA A 1 79 ? -7.298 4.457 -20.773 1.00 97.62 79 ALA A C 1
ATOM 600 O O . ALA A 1 79 ? -7.232 3.505 -19.998 1.00 97.62 79 ALA A O 1
ATOM 601 N N . TYR A 1 80 ? -6.653 4.460 -21.943 1.00 97.69 80 TYR A N 1
ATOM 602 C CA . TYR A 1 80 ? -5.763 3.372 -22.356 1.00 97.69 80 TYR A CA 1
ATOM 603 C C . TYR A 1 80 ? -4.551 3.231 -21.417 1.00 97.69 80 TYR A C 1
ATOM 605 O O . TYR A 1 80 ? -4.125 2.121 -21.104 1.00 97.69 80 TYR A O 1
ATOM 613 N N . ILE A 1 81 ? -4.018 4.360 -20.936 1.00 98.12 81 ILE A N 1
ATOM 614 C CA . ILE A 1 81 ? -2.915 4.409 -19.973 1.00 98.12 81 ILE A CA 1
ATOM 615 C C . ILE A 1 81 ? -3.505 4.599 -18.573 1.00 98.12 81 ILE A C 1
ATOM 617 O O . ILE A 1 81 ? -4.058 5.656 -18.258 1.00 98.12 81 ILE A O 1
ATOM 621 N N . THR A 1 82 ? -3.387 3.569 -17.737 1.00 98.31 82 THR A N 1
ATOM 622 C CA . THR A 1 82 ? -3.816 3.625 -16.334 1.00 98.31 82 THR A CA 1
ATOM 623 C C . THR A 1 82 ? -2.851 4.434 -15.474 1.00 98.31 82 THR A C 1
ATOM 625 O O . THR A 1 82 ? -1.671 4.570 -15.796 1.00 98.31 82 THR A O 1
ATOM 628 N N . ASP A 1 83 ? -3.336 4.896 -14.327 1.00 98.31 83 ASP A N 1
ATOM 629 C CA . ASP A 1 83 ? -2.499 5.305 -13.206 1.00 98.31 83 ASP A CA 1
ATOM 630 C C . ASP A 1 83 ? -2.464 4.225 -12.103 1.00 98.31 83 ASP A C 1
ATOM 632 O O . ASP A 1 83 ? -3.166 3.211 -12.178 1.00 98.31 83 ASP A O 1
ATOM 636 N N . SER A 1 84 ? -1.636 4.430 -11.072 1.00 98.19 84 SER A N 1
ATOM 637 C CA . SER A 1 84 ? -1.496 3.485 -9.953 1.00 98.19 84 SER A CA 1
ATOM 638 C C . SER A 1 84 ? -2.775 3.310 -9.120 1.00 98.19 84 SER A C 1
ATOM 640 O O . SER A 1 84 ? -2.950 2.251 -8.527 1.00 98.19 84 SER A O 1
ATOM 642 N N . GLY A 1 85 ? -3.661 4.315 -9.057 1.00 98.38 85 GLY A N 1
ATOM 643 C CA . GLY A 1 85 ? -4.911 4.224 -8.291 1.00 98.38 85 GLY A CA 1
ATOM 644 C C . GLY A 1 85 ? -5.928 3.314 -8.966 1.00 98.38 85 GLY A C 1
ATOM 645 O O . GLY A 1 85 ? -6.412 2.355 -8.361 1.00 98.38 85 GLY A O 1
ATOM 646 N N . ALA A 1 86 ? -6.161 3.528 -10.263 1.00 98.69 86 ALA A N 1
ATOM 647 C CA . ALA A 1 86 ? -7.049 2.672 -11.036 1.00 98.69 86 ALA A CA 1
ATOM 648 C C . ALA A 1 86 ? -6.502 1.242 -11.175 1.00 98.69 86 ALA A C 1
ATOM 650 O O . ALA A 1 86 ? -7.250 0.275 -11.012 1.00 98.69 86 ALA A O 1
ATOM 651 N N . ALA A 1 87 ? -5.193 1.089 -11.408 1.00 98.62 87 ALA A N 1
ATOM 652 C CA . ALA A 1 87 ? -4.554 -0.223 -11.485 1.00 98.62 87 ALA A CA 1
ATOM 653 C C . ALA A 1 87 ? -4.594 -0.962 -10.140 1.00 98.62 87 ALA A C 1
ATOM 655 O O . ALA A 1 87 ? -4.951 -2.138 -10.100 1.00 98.62 87 ALA A O 1
ATOM 656 N N . GLY A 1 88 ? -4.269 -0.270 -9.042 1.00 98.56 88 GLY A N 1
ATOM 657 C CA . GLY A 1 88 ? -4.341 -0.814 -7.688 1.00 98.56 88 GLY A CA 1
ATOM 658 C C . GLY A 1 88 ? -5.756 -1.261 -7.334 1.00 98.56 88 GLY A C 1
ATOM 659 O O . GLY A 1 88 ? -5.938 -2.379 -6.863 1.00 98.56 88 GLY A O 1
ATOM 660 N N . THR A 1 89 ? -6.765 -0.444 -7.646 1.00 98.81 89 THR A N 1
ATOM 661 C CA . THR A 1 89 ? -8.180 -0.769 -7.405 1.00 98.81 89 THR A CA 1
ATOM 662 C C . THR A 1 89 ? -8.615 -2.002 -8.195 1.00 98.81 89 THR A C 1
ATOM 664 O O . THR A 1 89 ? -9.260 -2.891 -7.635 1.00 98.81 89 THR A O 1
ATOM 667 N N . ALA A 1 90 ? -8.215 -2.110 -9.465 1.00 98.56 90 ALA A N 1
ATOM 668 C CA . ALA A 1 90 ? -8.522 -3.276 -10.289 1.00 98.56 90 ALA A CA 1
ATOM 669 C C . ALA A 1 90 ? -7.847 -4.555 -9.771 1.00 98.56 90 ALA A C 1
ATOM 671 O O . ALA A 1 90 ? -8.490 -5.601 -9.728 1.00 98.56 90 ALA A O 1
ATOM 672 N N . LEU A 1 91 ? -6.584 -4.477 -9.338 1.00 98.56 91 LEU A N 1
ATOM 673 C CA . LEU A 1 91 ? -5.876 -5.607 -8.725 1.00 98.56 91 LEU A CA 1
ATOM 674 C C . LEU A 1 91 ? -6.498 -6.019 -7.386 1.00 98.56 91 LEU A C 1
ATOM 676 O O . LEU A 1 91 ? -6.602 -7.207 -7.097 1.00 98.56 91 LEU A O 1
ATOM 680 N N . ALA A 1 92 ? -6.908 -5.044 -6.577 1.00 98.62 92 ALA A N 1
ATOM 681 C CA . ALA A 1 92 ? -7.441 -5.278 -5.246 1.00 98.62 92 ALA A CA 1
ATOM 682 C C . ALA A 1 92 ? -8.869 -5.837 -5.278 1.00 98.62 92 ALA A C 1
ATOM 684 O O . ALA A 1 92 ? -9.178 -6.747 -4.517 1.00 98.62 92 ALA A O 1
ATOM 685 N N . SER A 1 93 ? -9.744 -5.308 -6.137 1.00 98.38 93 SER A N 1
ATOM 686 C CA . SER A 1 93 ? -11.191 -5.584 -6.103 1.00 98.38 93 SER A CA 1
ATOM 687 C C . SER A 1 93 ? -11.717 -6.393 -7.294 1.00 98.38 93 SER A C 1
ATOM 689 O O . SER A 1 93 ? -12.831 -6.914 -7.235 1.00 98.38 93 SER A O 1
ATOM 691 N N . GLY A 1 94 ? -10.949 -6.484 -8.385 1.00 97.81 94 GLY A N 1
ATOM 692 C CA . GLY A 1 94 ? -11.412 -7.027 -9.664 1.00 97.81 94 GLY A CA 1
ATOM 693 C C . GLY A 1 94 ? -12.282 -6.067 -10.488 1.00 97.81 94 GLY A C 1
ATOM 694 O O . GLY A 1 94 ? -12.748 -6.455 -11.556 1.00 97.81 94 GLY A O 1
ATOM 695 N N . SER A 1 95 ? -12.490 -4.825 -10.033 1.00 97.94 95 SER A N 1
ATOM 696 C CA . SER A 1 95 ? -13.329 -3.827 -10.714 1.00 97.94 95 SER A CA 1
ATOM 697 C C . SER A 1 95 ? -12.489 -2.741 -11.388 1.00 97.94 95 SER A C 1
ATOM 699 O O . SER A 1 95 ? -11.547 -2.212 -10.797 1.00 97.94 95 SER A O 1
ATOM 701 N N . LYS A 1 96 ? -12.828 -2.383 -12.632 1.00 97.88 96 LYS A N 1
ATOM 702 C CA . LYS A 1 96 ? -12.235 -1.213 -13.297 1.00 97.88 96 LYS A CA 1
ATOM 703 C C . LYS A 1 96 ? -12.767 0.075 -12.666 1.00 97.88 96 LYS A C 1
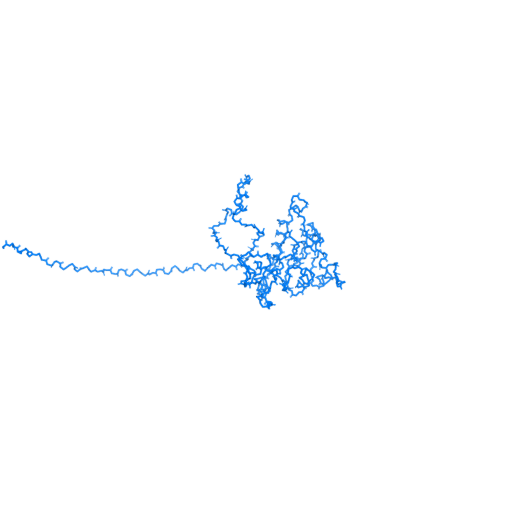ATOM 705 O O . LYS A 1 96 ? -13.882 0.124 -12.158 1.00 97.88 96 LYS A O 1
ATOM 710 N N . THR A 1 97 ? -11.942 1.115 -12.711 1.00 98.50 97 THR A N 1
ATOM 711 C CA . THR A 1 97 ? -12.298 2.460 -12.254 1.00 98.50 97 THR A CA 1
ATOM 712 C C . THR A 1 97 ? -11.545 3.518 -13.055 1.00 98.50 97 THR A C 1
ATOM 714 O O . THR A 1 97 ? -10.717 3.191 -13.914 1.00 98.50 97 THR A O 1
ATOM 717 N N . LYS A 1 98 ? -11.854 4.789 -12.805 1.00 98.56 98 LYS A N 1
ATOM 718 C CA . LYS A 1 98 ? -11.253 5.948 -13.471 1.00 98.56 98 LYS A CA 1
ATOM 719 C C . LYS A 1 98 ? -9.863 6.240 -12.904 1.00 98.56 98 LYS A C 1
ATOM 721 O O . LYS A 1 98 ? -9.623 6.051 -11.713 1.00 98.56 98 LYS A O 1
ATOM 726 N N . ASN A 1 99 ? -8.958 6.753 -13.741 1.00 98.69 99 ASN A N 1
ATOM 727 C CA . ASN A 1 99 ? -7.656 7.238 -13.272 1.00 98.69 99 ASN A CA 1
ATOM 728 C C . ASN A 1 99 ? -7.823 8.232 -12.118 1.00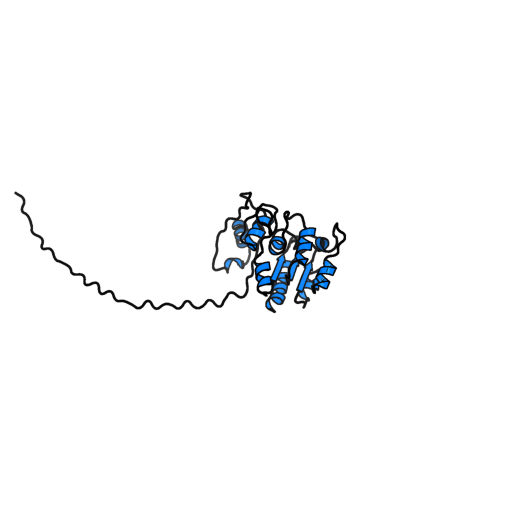 98.69 99 ASN A C 1
ATOM 730 O O . ASN A 1 99 ? -8.671 9.123 -12.171 1.00 98.69 99 ASN A O 1
ATOM 734 N N . GLY A 1 100 ? -6.979 8.087 -11.100 1.00 98.31 100 GLY A N 1
ATOM 735 C CA . GLY A 1 100 ? -7.004 8.916 -9.903 1.00 98.31 100 GLY A CA 1
ATOM 736 C C . GLY A 1 100 ? -7.936 8.415 -8.802 1.00 98.31 100 GLY A C 1
ATOM 737 O O . GLY A 1 100 ? -7.759 8.856 -7.675 1.00 98.31 100 GLY A O 1
ATOM 738 N N . ALA A 1 101 ? -8.862 7.492 -9.067 1.00 98.69 101 ALA A N 1
ATOM 739 C CA . ALA A 1 101 ? -9.727 6.919 -8.036 1.00 98.69 101 ALA A CA 1
ATOM 740 C C . ALA A 1 101 ? -9.006 5.844 -7.198 1.00 98.69 101 ALA A C 1
ATOM 742 O O . ALA A 1 101 ? -8.054 5.213 -7.665 1.00 98.69 101 ALA A O 1
ATOM 743 N N . ILE A 1 102 ? -9.469 5.633 -5.961 1.00 98.81 102 ILE A N 1
ATOM 744 C CA . ILE A 1 102 ? -8.943 4.657 -4.996 1.00 98.81 102 ILE A CA 1
ATOM 745 C C . ILE A 1 102 ? -10.107 3.851 -4.421 1.00 98.81 102 ILE A C 1
ATOM 747 O O . ILE A 1 102 ? -10.974 4.415 -3.764 1.00 98.81 102 ILE A O 1
ATOM 751 N N . GLY A 1 103 ? -10.134 2.539 -4.657 1.00 98.56 103 GLY A N 1
ATOM 752 C CA . GLY A 1 103 ? -11.086 1.627 -4.016 1.00 98.56 103 GLY A CA 1
ATOM 753 C C . GLY A 1 103 ? -12.558 1.891 -4.346 1.00 98.56 103 GLY A C 1
ATOM 754 O O . GLY A 1 103 ? -13.430 1.453 -3.605 1.00 98.56 103 GLY A O 1
ATOM 755 N N . VAL A 1 104 ? -12.869 2.602 -5.428 1.00 98.75 104 VAL A N 1
ATOM 756 C CA . VAL A 1 104 ? -14.251 2.863 -5.861 1.00 98.75 104 VAL A CA 1
ATOM 757 C C . VAL A 1 104 ? -14.463 2.428 -7.307 1.00 98.75 104 VAL A C 1
ATOM 759 O O . VAL A 1 104 ? -13.514 2.423 -8.090 1.00 98.75 104 VAL A O 1
ATOM 762 N N . ASP A 1 105 ? -15.691 2.069 -7.671 1.00 98.12 105 ASP A N 1
ATOM 763 C CA . ASP A 1 105 ? -16.085 1.795 -9.055 1.00 98.12 105 ASP A CA 1
ATOM 764 C C . ASP A 1 105 ? -16.132 3.083 -9.908 1.00 98.12 105 ASP A C 1
ATOM 766 O O . ASP A 1 105 ? -15.843 4.191 -9.448 1.00 98.12 105 ASP A O 1
ATOM 770 N N . GLU A 1 106 ? -16.508 2.955 -11.180 1.00 96.12 106 GLU A N 1
ATOM 771 C CA . GLU A 1 106 ? -16.609 4.083 -12.118 1.00 96.12 106 GLU A CA 1
ATOM 772 C C . GLU A 1 106 ? -17.639 5.153 -11.712 1.00 96.12 106 GLU A C 1
ATOM 774 O O . GLU A 1 106 ? -17.540 6.308 -12.154 1.00 96.12 106 GLU A O 1
ATOM 779 N N . ASN A 1 107 ? -18.607 4.778 -10.874 1.00 96.75 107 ASN A N 1
ATOM 780 C CA . ASN A 1 107 ? -19.662 5.637 -10.345 1.00 96.75 107 ASN A CA 1
ATOM 781 C C . ASN A 1 107 ? -19.288 6.249 -8.985 1.00 96.75 107 ASN A C 1
ATOM 783 O O . ASN A 1 107 ? -20.019 7.100 -8.485 1.00 96.75 107 ASN A O 1
ATOM 787 N N . GLY A 1 108 ? -18.146 5.863 -8.408 1.00 96.75 108 GLY A N 1
ATOM 788 C CA . GLY A 1 108 ? -17.687 6.330 -7.103 1.00 96.75 108 GLY A CA 1
ATOM 789 C C . GLY A 1 108 ? -18.210 5.511 -5.921 1.00 96.75 108 GLY A C 1
ATOM 790 O O . GLY A 1 108 ? -18.009 5.923 -4.780 1.00 96.75 108 GLY A O 1
ATOM 791 N N . ASN A 1 109 ? -18.850 4.361 -6.156 1.00 98.31 109 ASN A N 1
ATOM 792 C CA . ASN A 1 109 ? -19.277 3.477 -5.073 1.00 98.31 109 ASN A CA 1
ATOM 793 C C . ASN A 1 109 ? -18.081 2.668 -4.546 1.00 98.31 109 ASN A C 1
ATOM 795 O O . ASN A 1 109 ? -17.288 2.186 -5.357 1.00 98.31 109 ASN A O 1
ATOM 799 N N . PRO A 1 110 ? -17.948 2.458 -3.224 1.00 98.25 110 PRO A N 1
ATOM 800 C CA . PRO A 1 110 ? -16.906 1.600 -2.665 1.00 98.25 110 PRO A CA 1
ATOM 801 C C . PRO A 1 110 ? -16.910 0.189 -3.267 1.00 98.25 110 PRO A C 1
ATOM 803 O O . PRO A 1 110 ? -17.957 -0.449 -3.369 1.00 98.25 110 PRO A O 1
ATOM 806 N N . VAL A 1 111 ? -15.726 -0.316 -3.621 1.00 98.44 111 VAL A N 1
ATOM 807 C CA . VAL A 1 111 ? -15.505 -1.713 -4.014 1.00 98.44 111 VAL A CA 1
ATOM 808 C C . VAL A 1 111 ? -14.529 -2.373 -3.050 1.00 98.44 111 VAL A C 1
ATOM 810 O O . VAL A 1 111 ? -13.422 -1.887 -2.830 1.00 98.44 111 VAL A O 1
ATOM 813 N N . TYR A 1 112 ? -14.932 -3.500 -2.470 1.00 97.00 112 TYR A N 1
ATOM 814 C CA . TYR A 1 112 ? -14.142 -4.168 -1.439 1.00 97.00 112 TYR A CA 1
ATOM 815 C C . TYR A 1 112 ? -12.958 -4.933 -2.028 1.00 97.00 112 TYR A C 1
ATOM 817 O O . TYR A 1 112 ? -13.097 -5.736 -2.961 1.00 97.00 112 TYR A O 1
ATOM 825 N N . SER A 1 113 ? -11.783 -4.680 -1.456 1.00 98.31 113 SER A N 1
ATOM 826 C CA . SER A 1 113 ? -10.540 -5.338 -1.830 1.00 98.31 113 SER A CA 1
ATOM 827 C C . SER A 1 113 ? -10.520 -6.804 -1.386 1.00 98.31 113 SER A C 1
ATOM 829 O O . SER A 1 113 ? -11.283 -7.244 -0.526 1.00 98.31 113 SER A O 1
ATOM 831 N N . VAL A 1 114 ? -9.587 -7.575 -1.939 1.00 97.88 114 VAL A N 1
ATOM 832 C CA . VAL A 1 114 ? -9.241 -8.915 -1.455 1.00 97.88 114 VAL A CA 1
ATOM 833 C C . VAL A 1 114 ? -8.795 -8.893 0.010 1.00 97.88 114 VAL A C 1
ATOM 835 O O . VAL A 1 114 ? -8.991 -9.879 0.710 1.00 97.88 114 VAL A O 1
ATOM 838 N N . LEU A 1 115 ? -8.247 -7.768 0.480 1.00 96.94 115 LEU A N 1
ATOM 839 C CA . LEU A 1 115 ? -7.845 -7.581 1.868 1.00 96.94 115 LEU A CA 1
ATOM 840 C C . LEU A 1 115 ? -9.077 -7.439 2.771 1.00 96.94 115 LEU A C 1
ATOM 842 O O . LEU A 1 115 ? -9.207 -8.207 3.714 1.00 96.94 115 LEU A O 1
ATOM 846 N N . ALA A 1 116 ? -10.036 -6.579 2.417 1.00 96.94 116 ALA A N 1
ATOM 847 C CA . ALA A 1 116 ? -11.305 -6.466 3.143 1.00 96.94 116 ALA A CA 1
ATOM 848 C C . ALA A 1 116 ? -12.057 -7.810 3.188 1.00 96.94 116 ALA A C 1
ATOM 850 O O . ALA A 1 116 ? -12.532 -8.235 4.235 1.00 96.94 116 ALA A O 1
ATOM 851 N N . LYS A 1 117 ? -12.080 -8.547 2.069 1.00 96.88 117 LYS A N 1
ATOM 852 C CA . LYS A 1 117 ? -12.659 -9.900 2.029 1.00 96.88 117 LYS A CA 1
ATOM 853 C C . LYS A 1 117 ? -11.910 -10.885 2.932 1.00 96.88 117 LYS A C 1
ATOM 855 O O . LYS A 1 117 ? -12.537 -11.767 3.506 1.00 96.88 117 LYS A O 1
ATOM 860 N N . ALA A 1 118 ? -10.587 -10.780 3.045 1.00 96.75 118 ALA A N 1
ATOM 861 C CA . ALA A 1 118 ? -9.805 -11.623 3.946 1.00 96.75 118 ALA A CA 1
ATOM 862 C C . ALA A 1 118 ? -10.116 -11.307 5.422 1.00 96.75 118 ALA A C 1
ATOM 864 O O . ALA A 1 118 ? -10.332 -12.244 6.189 1.00 96.75 118 ALA A O 1
ATOM 865 N N . GLU A 1 119 ? -10.251 -10.025 5.782 1.00 95.50 119 GLU A N 1
ATOM 866 C CA . GLU A 1 119 ? -10.695 -9.584 7.116 1.00 95.50 119 GLU A CA 1
ATOM 867 C C . GLU A 1 119 ? -12.086 -10.146 7.463 1.00 95.50 119 GLU A C 1
ATOM 869 O O . GLU A 1 119 ? -12.261 -10.747 8.521 1.00 95.50 119 GLU A O 1
ATOM 874 N N . GLU A 1 120 ? -13.059 -10.047 6.547 1.00 95.00 120 GLU A N 1
ATOM 875 C CA . GLU A 1 120 ? -14.415 -10.607 6.724 1.00 95.00 120 GLU A CA 1
ATOM 876 C C . GLU A 1 120 ? -14.416 -12.126 6.961 1.00 95.00 120 GLU A C 1
ATOM 878 O O . GLU A 1 120 ? -15.329 -12.666 7.586 1.00 95.00 120 GLU A O 1
ATOM 883 N N . ASN A 1 121 ? -13.388 -12.824 6.472 1.00 94.56 121 ASN A N 1
ATOM 884 C CA . ASN A 1 121 ? -13.205 -14.263 6.657 1.00 94.56 121 ASN A CA 1
ATOM 885 C C . ASN A 1 121 ? -12.293 -14.604 7.850 1.00 94.56 121 ASN A C 1
ATOM 887 O O . ASN A 1 121 ? -11.905 -15.762 8.009 1.00 94.56 121 ASN A O 1
ATOM 891 N N . GLY A 1 122 ? -11.958 -13.623 8.694 1.00 94.62 122 GLY A N 1
ATOM 892 C CA . GLY A 1 122 ? -11.156 -13.808 9.904 1.00 94.62 122 GLY A CA 1
ATOM 893 C C . GLY A 1 122 ? -9.679 -14.114 9.649 1.00 94.62 122 GLY A C 1
ATOM 894 O O . GLY A 1 122 ? -9.013 -14.625 10.549 1.00 94.62 122 GLY A O 1
ATOM 895 N N . LEU A 1 123 ? -9.176 -13.838 8.441 1.00 96.75 123 LEU A N 1
ATOM 896 C CA . LEU A 1 123 ? -7.769 -14.018 8.086 1.00 96.75 123 LEU A CA 1
ATOM 897 C C . LEU A 1 123 ? -6.959 -12.780 8.468 1.00 96.75 123 LEU A C 1
ATOM 899 O O . LEU A 1 123 ? -7.423 -11.652 8.296 1.00 96.75 123 LEU A O 1
ATOM 903 N N . ALA A 1 124 ? -5.716 -12.991 8.901 1.00 97.62 124 ALA A N 1
ATOM 904 C CA . ALA A 1 124 ? -4.793 -11.890 9.138 1.00 97.62 124 ALA A CA 1
ATOM 905 C C . ALA A 1 124 ? -4.431 -11.161 7.834 1.00 97.62 124 ALA A C 1
ATOM 907 O O . ALA A 1 124 ? -4.189 -11.783 6.793 1.00 97.62 124 ALA A O 1
ATOM 908 N N . THR A 1 125 ? -4.339 -9.834 7.894 1.00 98.50 125 THR A N 1
ATOM 909 C CA . THR A 1 125 ? -4.113 -9.000 6.709 1.00 98.50 125 THR A CA 1
ATOM 910 C C . THR A 1 125 ? -3.053 -7.926 6.891 1.00 98.50 125 THR A C 1
ATOM 912 O O . THR A 1 125 ? -2.879 -7.341 7.961 1.00 98.50 125 THR A O 1
ATOM 915 N N . GLY A 1 126 ? -2.340 -7.610 5.807 1.00 98.44 126 GLY A N 1
ATOM 916 C CA . GLY A 1 126 ? -1.418 -6.490 5.852 1.00 98.44 126 GLY A CA 1
ATOM 917 C C . GLY A 1 126 ? -0.929 -5.957 4.516 1.00 98.44 126 GLY A C 1
ATOM 918 O O . GLY A 1 126 ? -1.017 -6.606 3.475 1.00 98.44 126 GLY A O 1
ATOM 919 N N . VAL A 1 127 ? -0.390 -4.740 4.579 1.00 98.69 127 VAL A N 1
ATOM 920 C CA . VAL A 1 127 ? 0.140 -3.981 3.445 1.00 98.69 127 VAL A CA 1
ATOM 921 C C . VAL A 1 127 ? 1.520 -3.436 3.790 1.00 98.69 127 VAL A C 1
ATOM 923 O O . VAL A 1 127 ? 1.692 -2.668 4.731 1.00 98.69 127 VAL A O 1
ATOM 926 N N . VAL A 1 128 ? 2.525 -3.781 2.989 1.00 98.81 128 VAL A N 1
ATOM 927 C CA . VAL A 1 128 ? 3.874 -3.215 3.106 1.00 98.81 128 VAL A CA 1
ATOM 928 C C . VAL A 1 128 ? 4.184 -2.428 1.845 1.00 98.81 128 VAL A C 1
ATOM 930 O O . VAL A 1 128 ? 4.052 -2.935 0.733 1.00 98.81 128 VAL A O 1
ATOM 933 N N . ALA A 1 129 ? 4.619 -1.186 2.013 1.00 98.44 129 ALA A N 1
ATOM 934 C CA . ALA A 1 129 ? 4.955 -0.299 0.919 1.00 98.44 129 ALA A CA 1
ATOM 935 C C . ALA A 1 129 ? 6.278 0.416 1.180 1.00 98.44 129 ALA A C 1
ATOM 937 O O . ALA A 1 129 ? 6.599 0.819 2.294 1.00 98.44 129 ALA A O 1
ATOM 938 N N . THR A 1 130 ? 7.040 0.644 0.112 1.00 98.12 130 THR A N 1
ATOM 939 C CA . THR A 1 130 ? 8.195 1.550 0.172 1.00 98.12 130 THR A CA 1
ATOM 940 C C . THR A 1 130 ? 7.839 3.006 -0.116 1.00 98.12 130 THR A C 1
ATOM 942 O O . THR A 1 130 ? 8.732 3.848 -0.172 1.00 98.12 130 THR A O 1
ATOM 945 N N . SER A 1 131 ? 6.562 3.276 -0.378 1.00 98.31 131 SER A N 1
ATOM 946 C CA . SER A 1 131 ? 5.956 4.603 -0.462 1.00 98.31 131 SER A CA 1
ATOM 947 C C . SER A 1 131 ? 5.329 4.974 0.886 1.00 98.31 131 SER A C 1
ATOM 949 O O . SER A 1 131 ? 5.412 4.224 1.862 1.00 98.31 131 SER A O 1
ATOM 951 N N . SER A 1 132 ? 4.638 6.110 0.952 1.00 98.44 132 SER A N 1
ATOM 952 C CA . SER A 1 132 ? 3.611 6.277 1.980 1.00 98.44 132 SER A CA 1
ATOM 953 C C . SER A 1 132 ? 2.551 5.176 1.860 1.00 98.44 132 SER A C 1
ATOM 955 O O . SER A 1 132 ? 2.203 4.789 0.740 1.00 98.44 132 SER A O 1
ATOM 957 N N . VAL A 1 133 ? 2.010 4.709 2.990 1.00 98.75 133 VAL A N 1
ATOM 958 C CA . VAL A 1 133 ? 0.871 3.767 3.011 1.00 98.75 133 VAL A CA 1
ATOM 959 C C . VAL A 1 133 ? -0.407 4.368 2.421 1.00 98.75 133 VAL A C 1
ATOM 961 O O . VAL A 1 133 ? -1.266 3.647 1.935 1.00 98.75 133 VAL A O 1
ATOM 964 N N . THR A 1 134 ? -0.501 5.698 2.388 1.00 98.75 134 THR A N 1
ATOM 965 C CA . THR A 1 134 ? -1.609 6.430 1.750 1.00 98.75 134 THR A CA 1
ATOM 966 C C . THR A 1 134 ? -1.391 6.679 0.253 1.00 98.75 134 THR A C 1
ATOM 968 O O . THR A 1 134 ? -2.244 7.262 -0.409 1.00 98.75 134 THR A O 1
ATOM 971 N N . HIS A 1 135 ? -0.244 6.270 -0.307 1.00 98.69 135 HIS A N 1
ATOM 972 C CA . HIS A 1 135 ? -0.031 6.345 -1.750 1.00 98.69 135 HIS A CA 1
ATOM 973 C C . HIS A 1 135 ? -0.983 5.391 -2.482 1.00 98.69 135 HIS A C 1
ATOM 975 O O . HIS A 1 135 ? -1.443 4.406 -1.917 1.00 98.69 135 HIS A O 1
ATOM 981 N N . ALA A 1 136 ? -1.248 5.660 -3.758 1.00 98.56 136 ALA A N 1
ATOM 982 C CA . ALA A 1 136 ? -2.327 5.018 -4.502 1.00 98.56 136 ALA A CA 1
ATOM 983 C C . ALA A 1 136 ? -2.331 3.480 -4.448 1.00 98.56 136 ALA A C 1
ATOM 985 O O . ALA A 1 136 ? -3.368 2.880 -4.180 1.00 98.56 136 ALA A O 1
ATOM 986 N N . THR A 1 137 ? -1.178 2.846 -4.664 1.00 98.62 137 THR A N 1
ATOM 987 C CA . THR A 1 137 ? -1.056 1.381 -4.708 1.00 98.62 137 THR A CA 1
ATOM 988 C C . THR A 1 137 ? -1.435 0.718 -3.376 1.00 98.62 137 THR A C 1
ATOM 990 O O . THR A 1 137 ? -2.366 -0.082 -3.394 1.00 98.62 137 THR A O 1
ATOM 993 N N . PRO A 1 138 ? -0.811 1.044 -2.221 1.00 98.69 138 PRO A N 1
ATOM 994 C CA . PRO A 1 138 ? -1.252 0.499 -0.933 1.00 98.69 138 PRO A CA 1
ATOM 995 C C . PRO A 1 138 ? -2.660 0.965 -0.534 1.00 98.69 138 PRO A C 1
ATOM 997 O O . PRO A 1 138 ? -3.453 0.153 -0.064 1.00 98.69 138 PRO A O 1
ATOM 1000 N N . ALA A 1 139 ? -3.008 2.233 -0.779 1.00 98.69 139 ALA A N 1
ATOM 1001 C CA . ALA A 1 139 ? -4.318 2.778 -0.427 1.00 98.69 139 ALA A CA 1
ATOM 1002 C C . ALA A 1 139 ? -5.473 2.054 -1.133 1.00 98.69 139 ALA A C 1
ATOM 1004 O O . ALA A 1 139 ? -6.526 1.885 -0.534 1.00 98.69 139 ALA A O 1
ATOM 1005 N N . SER A 1 140 ? -5.278 1.564 -2.361 1.00 98.69 140 SER A N 1
ATOM 1006 C CA . SER A 1 140 ? -6.316 0.840 -3.118 1.00 98.69 140 SER A CA 1
ATOM 1007 C C . SER A 1 140 ? -6.762 -0.480 -2.479 1.00 98.69 140 SER A C 1
ATOM 1009 O O . SER A 1 140 ? -7.786 -1.030 -2.875 1.00 98.69 140 SER A O 1
ATOM 1011 N N . PHE A 1 141 ? -6.006 -1.004 -1.509 1.00 98.62 141 PHE A N 1
ATOM 1012 C CA . PHE A 1 141 ? -6.381 -2.202 -0.757 1.00 98.62 141 PHE A CA 1
ATOM 1013 C C . PHE A 1 141 ? -7.167 -1.890 0.522 1.00 98.62 141 PHE A C 1
ATOM 1015 O O . PHE A 1 141 ? -7.727 -2.820 1.097 1.00 98.62 141 PHE A O 1
ATOM 1022 N N . ILE A 1 142 ? -7.210 -0.629 0.964 1.00 98.19 142 ILE A N 1
ATOM 1023 C CA . ILE A 1 142 ? -7.706 -0.240 2.296 1.00 98.19 142 ILE A CA 1
ATOM 1024 C C . ILE A 1 142 ? -8.775 0.858 2.217 1.00 98.19 142 ILE A C 1
ATOM 1026 O O . ILE A 1 142 ? -9.775 0.797 2.921 1.00 98.19 142 ILE A O 1
ATOM 1030 N N . ALA A 1 143 ? -8.559 1.879 1.391 1.00 98.56 143 ALA A N 1
ATOM 1031 C CA . ALA A 1 143 ? -9.332 3.114 1.392 1.00 98.56 143 ALA A CA 1
ATOM 1032 C C . ALA A 1 143 ? -10.301 3.215 0.209 1.00 98.56 143 ALA A C 1
ATOM 1034 O O . ALA A 1 143 ? -10.124 2.558 -0.818 1.00 98.56 143 ALA A O 1
ATOM 1035 N N . HIS A 1 144 ? -11.286 4.107 0.337 1.00 98.62 144 HIS A N 1
ATOM 1036 C CA . HIS A 1 144 ? -12.305 4.366 -0.678 1.00 98.62 144 HIS A CA 1
ATOM 1037 C C . HIS A 1 144 ? -12.429 5.875 -0.907 1.00 98.62 144 HIS A C 1
ATOM 1039 O O . HIS A 1 144 ? -13.124 6.573 -0.171 1.00 98.62 144 HIS A O 1
ATOM 1045 N N . GLN A 1 145 ? -11.739 6.395 -1.922 1.00 98.75 145 GLN A N 1
ATOM 1046 C CA . GLN A 1 145 ? -11.663 7.826 -2.210 1.00 98.75 145 GLN A CA 1
ATOM 1047 C C . GLN A 1 145 ? -11.772 8.108 -3.708 1.00 98.75 145 GLN A C 1
ATOM 1049 O O . GLN A 1 145 ? -11.205 7.407 -4.546 1.00 98.75 145 GLN A O 1
ATOM 1054 N N . SER A 1 146 ? -12.448 9.203 -4.058 1.00 97.94 146 SER A N 1
ATOM 1055 C CA . SER A 1 146 ? -12.561 9.668 -5.448 1.00 97.94 146 SER A CA 1
ATOM 1056 C C . SER A 1 146 ? -11.239 10.194 -6.017 1.00 97.94 146 SER A C 1
ATOM 1058 O O . SER A 1 146 ? -11.090 10.291 -7.234 1.00 97.94 146 SER A O 1
ATOM 1060 N N . SER A 1 147 ? -10.278 10.523 -5.147 1.00 98.38 147 SER A N 1
ATOM 1061 C CA . SER A 1 147 ? -8.973 11.055 -5.522 1.00 98.38 147 SER A CA 1
ATOM 1062 C C . SER A 1 147 ? -7.846 10.430 -4.704 1.00 98.38 147 SER A C 1
ATOM 1064 O O . SER A 1 147 ? -7.833 10.468 -3.475 1.00 98.38 147 SER A O 1
ATOM 1066 N N . ARG A 1 148 ? -6.816 9.959 -5.406 1.00 98.31 148 ARG A N 1
ATOM 1067 C CA . ARG A 1 148 ? -5.539 9.493 -4.854 1.00 98.31 148 ARG A CA 1
ATOM 1068 C C . ARG A 1 148 ? -4.726 10.598 -4.187 1.00 98.31 148 ARG A C 1
ATOM 1070 O O . ARG A 1 148 ? -3.737 10.300 -3.528 1.00 98.31 148 ARG A O 1
ATOM 1077 N N . GLY A 1 149 ? -5.100 11.860 -4.407 1.00 98.19 149 GLY A N 1
ATOM 1078 C CA . GLY A 1 149 ? -4.500 13.020 -3.751 1.00 98.19 149 GLY A CA 1
ATOM 1079 C C . GLY A 1 149 ? -5.071 13.298 -2.359 1.00 98.19 149 GLY A C 1
ATOM 1080 O O . GLY A 1 149 ? -4.486 14.091 -1.625 1.00 98.19 149 GLY A O 1
ATOM 1081 N N . SER A 1 150 ? -6.172 12.648 -1.970 1.00 98.31 150 SER A N 1
ATOM 1082 C CA . SER A 1 150 ? -6.833 12.854 -0.677 1.00 98.31 150 SER A CA 1
ATOM 1083 C C . SER A 1 150 ? -6.126 12.102 0.457 1.00 98.31 150 SER A C 1
ATOM 1085 O O . SER A 1 150 ? -6.745 11.320 1.167 1.00 98.31 150 SER A O 1
ATOM 1087 N N . TYR A 1 151 ? -4.815 12.301 0.633 1.00 98.56 151 TYR A N 1
ATOM 1088 C CA . TYR A 1 151 ? -3.988 11.518 1.563 1.00 98.56 151 TYR A CA 1
ATOM 1089 C C . TYR A 1 151 ? -4.506 11.504 3.005 1.00 98.56 151 TYR A C 1
ATOM 1091 O O . TYR A 1 151 ? -4.440 10.476 3.675 1.00 98.56 151 TYR A O 1
ATOM 1099 N N . GLU A 1 152 ? -5.038 12.629 3.480 1.00 98.56 152 GLU A N 1
ATOM 1100 C CA . GLU A 1 152 ? -5.632 12.722 4.810 1.00 98.56 152 GLU A CA 1
ATOM 1101 C C . GLU A 1 152 ? -6.941 11.920 4.913 1.00 98.56 152 GLU A C 1
ATOM 1103 O O . GLU A 1 152 ? -7.165 11.241 5.914 1.00 98.56 152 GLU A O 1
ATOM 1108 N N . ASP A 1 153 ? -7.802 11.935 3.902 1.00 98.56 153 ASP A N 1
ATOM 1109 C CA . ASP A 1 153 ? -9.034 11.135 3.933 1.00 98.56 153 ASP A CA 1
ATOM 1110 C C . ASP A 1 153 ? -8.742 9.643 3.730 1.00 98.56 153 ASP A C 1
ATOM 1112 O O . ASP A 1 153 ? -9.308 8.805 4.429 1.00 98.56 153 ASP A O 1
ATOM 1116 N N . ILE A 1 154 ? -7.747 9.314 2.900 1.00 98.81 154 ILE A N 1
ATOM 1117 C CA . ILE A 1 154 ? -7.189 7.961 2.800 1.00 98.81 154 ILE A CA 1
ATOM 1118 C C . ILE A 1 154 ? -6.701 7.494 4.177 1.00 98.81 154 ILE A C 1
ATOM 1120 O O . ILE A 1 154 ? -7.045 6.397 4.596 1.00 98.81 154 ILE A O 1
ATOM 1124 N N . ALA A 1 155 ? -5.945 8.314 4.918 1.00 98.69 155 ALA A N 1
ATOM 1125 C CA . ALA A 1 155 ? -5.480 7.963 6.263 1.00 98.69 155 ALA A CA 1
ATOM 1126 C C . ALA A 1 155 ? -6.635 7.744 7.258 1.00 98.69 155 ALA A C 1
ATOM 1128 O O . ALA A 1 155 ? -6.543 6.864 8.113 1.00 98.69 155 ALA A O 1
ATOM 1129 N N . LYS A 1 156 ? -7.739 8.500 7.146 1.00 98.44 156 LYS A N 1
ATOM 1130 C CA . LYS A 1 156 ? -8.950 8.263 7.953 1.00 98.44 156 LYS A CA 1
ATOM 1131 C C . LYS A 1 156 ? -9.578 6.903 7.657 1.00 98.44 156 LYS A C 1
ATOM 1133 O O . LYS A 1 156 ? -10.079 6.270 8.583 1.00 98.44 156 LYS A O 1
ATOM 1138 N N . ASP A 1 157 ? -9.548 6.442 6.409 1.00 98.44 157 ASP A N 1
ATOM 1139 C CA . ASP A 1 157 ? -10.135 5.152 6.034 1.00 98.44 157 ASP A CA 1
ATOM 1140 C C . ASP A 1 157 ? -9.412 3.951 6.665 1.00 98.44 157 ASP A C 1
ATOM 1142 O O . ASP A 1 157 ? -10.063 2.949 6.937 1.00 98.44 157 ASP A O 1
ATOM 1146 N N . PHE A 1 158 ? -8.129 4.065 7.036 1.00 98.19 158 PHE A N 1
ATOM 1147 C CA . PHE A 1 158 ? -7.430 3.022 7.816 1.00 98.19 158 PHE A CA 1
ATOM 1148 C C . PHE A 1 158 ? -8.078 2.769 9.189 1.00 98.19 158 PHE A C 1
ATOM 1150 O O . PHE A 1 158 ? -7.901 1.706 9.776 1.00 98.19 158 PHE A O 1
ATOM 1157 N N . LEU A 1 159 ? -8.835 3.734 9.726 1.00 97.44 159 LEU A N 1
ATOM 1158 C CA . LEU A 1 159 ? -9.610 3.556 10.958 1.00 97.44 159 LEU A CA 1
ATOM 1159 C C . LEU A 1 159 ? -10.973 2.895 1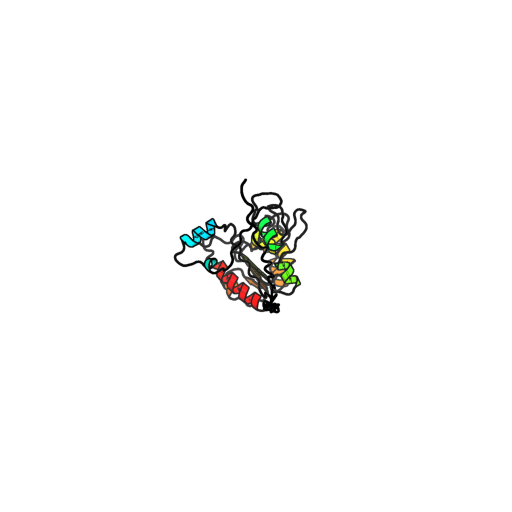0.710 1.00 97.44 159 LEU A C 1
ATOM 1161 O O . LEU A 1 159 ? -11.730 2.704 11.658 1.00 97.44 159 LEU A O 1
ATOM 1165 N N . LYS A 1 160 ? -11.330 2.583 9.464 1.00 96.38 160 LYS A N 1
ATOM 1166 C CA . LYS A 1 160 ? -12.587 1.910 9.106 1.00 96.38 160 LYS A CA 1
ATOM 1167 C C . LYS A 1 160 ? -12.390 0.425 8.797 1.00 96.38 160 LYS A C 1
ATOM 1169 O O . LYS A 1 160 ? -13.380 -0.269 8.604 1.00 96.38 160 LYS A O 1
ATOM 1174 N N . THR A 1 161 ? -11.145 -0.041 8.767 1.00 93.88 161 THR A N 1
ATOM 1175 C CA . THR A 1 161 ? -10.759 -1.425 8.467 1.00 93.88 161 THR A CA 1
ATOM 1176 C C . THR A 1 161 ? -10.154 -2.097 9.692 1.00 93.88 161 THR A C 1
ATOM 1178 O O . THR A 1 161 ? -9.750 -1.421 10.649 1.00 93.88 161 THR A O 1
ATOM 1181 N N . ASP A 1 162 ? -10.029 -3.421 9.645 1.00 91.75 162 ASP A N 1
ATOM 1182 C CA . ASP A 1 162 ? -9.414 -4.191 10.725 1.00 91.75 162 ASP A CA 1
ATOM 1183 C C . ASP A 1 162 ? -8.007 -4.702 10.424 1.00 91.75 162 ASP A C 1
ATOM 1185 O O . ASP A 1 162 ? -7.458 -5.408 11.267 1.00 91.75 162 ASP A O 1
ATOM 1189 N N . VAL A 1 163 ? -7.388 -4.222 9.339 1.00 97.62 163 VAL A N 1
ATOM 1190 C CA . VAL A 1 163 ? -6.021 -4.545 8.907 1.00 97.62 163 VAL A CA 1
ATOM 1191 C C . VAL A 1 163 ? -5.044 -4.717 10.068 1.00 97.62 163 VAL A C 1
ATOM 1193 O O . VAL A 1 163 ? -4.955 -3.888 10.970 1.00 97.62 163 VAL A O 1
ATOM 1196 N N . ASP A 1 164 ? -4.285 -5.804 10.082 1.00 98.50 164 ASP A N 1
ATOM 1197 C CA . ASP A 1 164 ? -3.403 -6.088 11.214 1.00 98.50 164 ASP A CA 1
ATOM 1198 C C . ASP A 1 164 ? -2.085 -5.334 11.083 1.00 98.50 164 ASP A C 1
ATOM 1200 O O . ASP A 1 164 ? -1.587 -4.738 12.039 1.00 98.50 164 ASP A O 1
ATOM 1204 N N . VAL A 1 165 ? -1.514 -5.315 9.880 1.00 98.69 165 VAL A N 1
ATOM 1205 C CA . VAL A 1 165 ? -0.195 -4.726 9.645 1.00 98.69 165 VAL A CA 1
ATOM 1206 C C . VAL A 1 165 ? -0.230 -3.769 8.469 1.00 98.69 165 VAL A C 1
ATOM 1208 O O . VAL A 1 165 ? -0.511 -4.165 7.344 1.00 98.69 165 VAL A O 1
ATOM 1211 N N . PHE A 1 166 ? 0.177 -2.521 8.675 1.00 98.81 166 PHE A N 1
ATOM 1212 C CA . PHE A 1 166 ? 0.545 -1.647 7.565 1.00 98.81 166 PHE A CA 1
ATOM 1213 C C . PHE A 1 166 ? 1.879 -0.970 7.830 1.00 98.81 166 PHE A C 1
ATOM 1215 O O . PHE A 1 166 ? 2.108 -0.426 8.906 1.00 98.81 166 PHE A O 1
ATOM 1222 N N . ILE A 1 167 ? 2.787 -1.026 6.857 1.00 98.88 167 ILE A N 1
ATOM 1223 C CA . ILE A 1 167 ? 4.141 -0.493 7.004 1.00 98.88 167 ILE A CA 1
ATOM 1224 C C . ILE A 1 167 ? 4.528 0.314 5.766 1.00 98.88 167 ILE A C 1
ATOM 1226 O O . ILE A 1 167 ? 4.492 -0.191 4.647 1.00 98.88 167 ILE A O 1
ATOM 1230 N N . GLY A 1 168 ? 4.937 1.563 5.970 1.00 98.69 168 GLY A N 1
ATOM 1231 C CA . GLY A 1 168 ? 5.372 2.491 4.933 1.00 98.69 168 GLY A CA 1
ATOM 1232 C C . GLY A 1 168 ? 5.767 3.841 5.528 1.00 98.69 168 GLY A C 1
ATOM 1233 O O . GLY A 1 168 ? 6.068 3.946 6.713 1.00 98.69 168 GLY A O 1
ATOM 1234 N N . GLY A 1 169 ? 5.776 4.890 4.708 1.00 98.50 169 GLY A N 1
ATOM 1235 C CA . GLY A 1 169 ? 5.842 6.276 5.191 1.00 98.50 169 GLY A CA 1
ATOM 1236 C C . GLY A 1 169 ? 4.458 6.917 5.364 1.00 98.50 169 GLY A C 1
ATOM 1237 O O . GLY A 1 169 ? 3.423 6.258 5.245 1.00 98.50 169 GLY A O 1
ATOM 1238 N N . GLY A 1 170 ? 4.424 8.238 5.513 1.00 98.31 170 GLY A N 1
ATOM 1239 C CA . GLY A 1 170 ? 3.199 9.040 5.580 1.00 98.31 170 GLY A CA 1
ATOM 1240 C C . GLY A 1 170 ? 2.726 9.364 6.987 1.00 98.31 170 GLY A C 1
ATOM 1241 O O . GLY A 1 170 ? 1.534 9.584 7.159 1.00 98.31 170 GLY A O 1
ATOM 1242 N N . TYR A 1 171 ? 3.620 9.378 7.980 1.00 98.69 171 TYR A N 1
ATOM 1243 C CA . TYR A 1 171 ? 3.283 9.701 9.369 1.00 98.69 171 TYR A CA 1
ATOM 1244 C C . TYR A 1 171 ? 2.474 11.003 9.495 1.00 98.69 171 TYR A C 1
ATOM 1246 O O . TYR A 1 171 ? 1.485 11.055 10.228 1.00 98.69 171 TYR A O 1
ATOM 1254 N N . ASP A 1 172 ? 2.830 12.038 8.730 1.00 98.44 172 ASP A N 1
ATOM 1255 C CA . ASP A 1 172 ? 2.183 13.348 8.818 1.00 98.44 172 ASP A CA 1
ATOM 1256 C C . ASP A 1 172 ? 0.725 13.312 8.334 1.00 98.44 172 ASP A C 1
ATOM 1258 O O . ASP A 1 172 ? -0.101 14.046 8.866 1.00 98.44 172 ASP A O 1
ATOM 1262 N N . HIS A 1 173 ? 0.354 12.392 7.435 1.00 98.56 173 HIS A N 1
ATOM 1263 C CA . HIS A 1 173 ? -1.041 12.233 6.997 1.00 98.56 173 HIS A CA 1
ATOM 1264 C C . HIS A 1 173 ? -1.960 11.710 8.120 1.00 98.56 173 HIS A C 1
ATOM 1266 O O . HIS A 1 173 ? -3.182 11.886 8.070 1.00 98.56 173 HIS A O 1
ATOM 1272 N N . PHE A 1 174 ? -1.378 11.077 9.144 1.00 98.62 174 PHE A N 1
ATOM 1273 C CA . PHE A 1 174 ? -2.083 10.603 10.335 1.00 98.62 174 PHE A CA 1
ATOM 1274 C C . PHE A 1 174 ? -1.973 11.591 11.503 1.00 98.62 174 PHE A C 1
ATOM 1276 O O . PHE A 1 174 ? -2.947 11.764 12.233 1.00 98.62 174 PHE A O 1
ATOM 1283 N N . ALA A 1 175 ? -0.814 12.231 11.685 1.00 97.94 175 ALA A N 1
ATOM 1284 C CA . ALA A 1 175 ? -0.498 13.009 12.887 1.00 97.94 175 ALA A CA 1
ATOM 1285 C C . ALA A 1 175 ? -0.547 14.537 12.716 1.00 97.94 175 ALA A C 1
ATOM 1287 O O . ALA A 1 175 ? -0.782 15.252 13.688 1.00 97.94 175 ALA A O 1
ATOM 1288 N N . ARG A 1 176 ? -0.270 15.060 11.515 1.00 96.38 176 ARG A N 1
ATOM 1289 C CA . ARG A 1 176 ? -0.121 16.501 11.235 1.00 96.38 176 ARG A CA 1
ATOM 1290 C C . ARG A 1 176 ? -1.120 16.952 10.181 1.00 96.38 176 ARG A C 1
ATOM 1292 O O . ARG A 1 176 ? -0.757 17.402 9.098 1.00 96.38 176 ARG A O 1
ATOM 1299 N N . ARG A 1 177 ? -2.389 16.788 10.524 1.00 96.62 177 ARG A N 1
ATOM 1300 C CA . ARG A 1 177 ? -3.500 16.939 9.593 1.00 96.62 177 ARG A CA 1
ATOM 1301 C C . ARG A 1 177 ? -4.045 18.357 9.556 1.00 96.62 177 ARG A C 1
ATOM 1303 O O . ARG A 1 177 ? -4.051 19.056 10.571 1.00 96.62 177 ARG A O 1
ATOM 1310 N N . SER A 1 178 ? -4.586 18.743 8.406 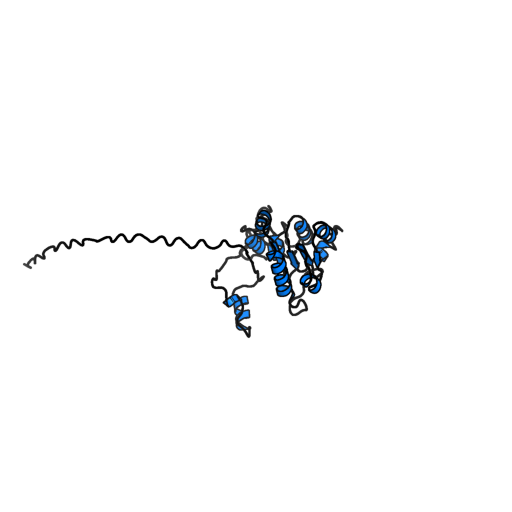1.00 96.75 178 SER A N 1
ATOM 1311 C CA . SER A 1 178 ? -5.262 20.026 8.194 1.00 96.75 178 SER A CA 1
ATOM 1312 C C . SER A 1 178 ? -6.474 20.223 9.117 1.00 96.75 178 SER A C 1
ATOM 1314 O O . SER A 1 178 ? -6.715 21.327 9.607 1.00 96.75 178 SER A O 1
ATOM 1316 N N . ASP A 1 179 ? -7.183 19.136 9.431 1.00 95.50 179 ASP A N 1
ATOM 1317 C CA . ASP A 1 179 ? -8.328 19.104 10.349 1.00 95.50 179 ASP A CA 1
ATOM 1318 C C . ASP A 1 179 ? -7.946 19.029 11.837 1.00 95.50 179 ASP A C 1
ATOM 1320 O O . ASP A 1 179 ? -8.826 18.979 12.696 1.00 95.50 179 ASP A O 1
ATOM 1324 N N . LYS A 1 180 ? -6.642 19.057 12.151 1.00 94.81 180 LYS A N 1
ATOM 1325 C CA . LYS A 1 180 ? -6.070 19.004 13.508 1.00 94.81 180 LYS A CA 1
ATOM 1326 C C . LYS A 1 180 ? -6.371 17.716 14.283 1.00 94.81 180 LYS A C 1
ATOM 1328 O O . LYS A 1 180 ? -6.085 17.656 15.479 1.00 94.81 180 LYS A O 1
ATOM 1333 N N . LEU A 1 181 ? -6.921 16.687 13.637 1.00 94.50 181 LEU A N 1
ATOM 1334 C CA . LEU A 1 181 ? -7.074 15.376 14.259 1.00 94.50 181 LEU A CA 1
ATOM 1335 C C . LEU A 1 181 ? -5.711 14.685 14.379 1.00 94.50 181 LEU A C 1
ATOM 1337 O O . LEU A 1 181 ? -4.838 14.855 13.529 1.00 94.50 181 LEU A O 1
ATOM 1341 N N . ASN A 1 182 ? -5.554 13.860 15.415 1.00 96.56 182 ASN A N 1
ATOM 1342 C CA . ASN A 1 182 ? -4.408 12.970 15.562 1.00 96.56 182 ASN A CA 1
ATOM 1343 C C . ASN A 1 182 ? -4.865 11.511 15.474 1.00 96.56 182 ASN A C 1
ATOM 1345 O O . ASN A 1 182 ? -5.303 10.915 16.458 1.00 96.56 182 ASN 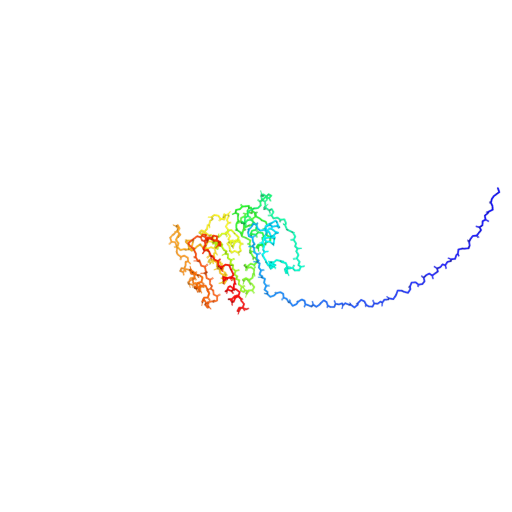A O 1
ATOM 1349 N N . LEU A 1 183 ? -4.745 10.919 14.287 1.00 98.31 183 LEU A N 1
ATOM 1350 C CA . LEU A 1 183 ? -5.164 9.536 14.058 1.00 98.31 183 LEU A CA 1
ATOM 1351 C C . LEU A 1 183 ? -4.201 8.524 14.690 1.00 98.31 183 LEU A C 1
ATOM 1353 O O . LEU A 1 183 ? -4.562 7.360 14.829 1.00 98.31 183 LEU A O 1
ATOM 1357 N N . ILE A 1 184 ? -3.004 8.948 15.114 1.00 98.44 184 ILE A N 1
ATOM 1358 C CA . ILE A 1 184 ? -2.068 8.085 15.848 1.00 98.44 184 ILE A CA 1
ATOM 1359 C C . ILE A 1 184 ? -2.684 7.636 17.174 1.00 98.44 184 ILE A C 1
ATOM 1361 O O . ILE A 1 184 ? -2.579 6.465 17.536 1.00 98.44 184 ILE A O 1
ATOM 1365 N N . ASP A 1 185 ? -3.365 8.538 17.879 1.00 97.75 185 ASP A N 1
ATOM 1366 C CA . ASP A 1 185 ? -4.021 8.198 19.142 1.00 97.75 185 ASP A CA 1
ATOM 1367 C C . ASP A 1 185 ? -5.235 7.295 18.902 1.00 97.75 185 ASP A C 1
ATOM 1369 O O . ASP A 1 185 ? -5.454 6.343 19.650 1.00 97.75 185 ASP A O 1
ATOM 1373 N N . SER A 1 186 ? -5.966 7.508 17.802 1.00 98.00 186 SER A N 1
ATOM 1374 C CA . SER A 1 186 ? -7.043 6.608 17.374 1.00 98.00 186 SER A CA 1
ATOM 1375 C C . SER A 1 186 ? -6.531 5.203 17.033 1.00 98.00 186 SER A C 1
ATOM 1377 O O . SER A 1 186 ? -7.151 4.219 17.425 1.00 98.00 186 SER A O 1
ATOM 1379 N N . LEU A 1 187 ? -5.386 5.084 16.352 1.00 98.44 187 LEU A N 1
ATOM 1380 C CA . LEU A 1 187 ? -4.743 3.797 16.068 1.00 98.44 187 LEU A CA 1
ATOM 1381 C C . LEU A 1 187 ? -4.308 3.095 17.362 1.00 98.44 187 LEU A C 1
ATOM 1383 O O . LEU A 1 187 ? -4.606 1.916 17.549 1.00 98.44 187 LEU A O 1
ATOM 1387 N N . LYS A 1 188 ? -3.683 3.815 18.300 1.00 98.31 188 LYS A N 1
ATOM 1388 C CA . LYS A 1 188 ? -3.322 3.261 19.618 1.00 98.31 188 LYS A CA 1
ATOM 1389 C C . LYS A 1 188 ? -4.546 2.780 20.394 1.00 98.31 188 LYS A C 1
ATOM 1391 O O . LYS A 1 188 ? -4.514 1.693 20.960 1.00 98.31 188 LYS A O 1
ATOM 1396 N N . ALA A 1 189 ? -5.639 3.547 20.385 1.00 97.81 189 ALA A N 1
ATOM 1397 C CA . ALA A 1 189 ? -6.897 3.155 21.022 1.00 97.81 189 ALA A CA 1
ATOM 1398 C C . ALA A 1 189 ? -7.506 1.884 20.400 1.00 97.81 189 ALA A C 1
ATOM 1400 O O . ALA A 1 189 ? -8.193 1.132 21.084 1.00 97.81 189 ALA A O 1
ATOM 1401 N N . ARG A 1 190 ? -7.208 1.610 19.122 1.00 97.25 190 ARG A N 1
ATOM 1402 C CA . ARG A 1 190 ? -7.553 0.363 18.418 1.00 97.25 190 ARG A CA 1
ATOM 1403 C C . ARG A 1 190 ? -6.514 -0.755 18.594 1.00 97.25 190 ARG A C 1
ATOM 1405 O O . ARG A 1 190 ? -6.594 -1.770 17.907 1.00 97.25 190 ARG A O 1
ATOM 1412 N N . GLY A 1 191 ? -5.539 -0.583 19.486 1.00 97.62 191 GLY A N 1
ATOM 1413 C CA . GLY A 1 191 ? -4.550 -1.605 19.832 1.00 97.62 191 GLY A CA 1
ATOM 1414 C C . GLY A 1 191 ? -3.340 -1.692 18.902 1.00 97.62 191 GLY A C 1
ATOM 1415 O O . GLY A 1 191 ? -2.578 -2.651 19.007 1.00 97.62 191 GLY A O 1
ATOM 1416 N N . TYR A 1 192 ? -3.131 -0.724 18.004 1.00 98.62 192 TYR A N 1
ATOM 1417 C CA . TYR A 1 192 ? -1.929 -0.710 17.172 1.00 98.62 192 TYR A CA 1
ATOM 1418 C C . TYR A 1 192 ? -0.705 -0.250 17.960 1.00 98.62 192 TYR A C 1
ATOM 1420 O O . TYR A 1 192 ? -0.708 0.798 18.612 1.00 98.62 192 TYR A O 1
ATOM 1428 N N . GLU A 1 193 ? 0.389 -0.987 17.800 1.00 98.62 193 GLU A N 1
ATOM 1429 C CA . GLU A 1 193 ? 1.722 -0.468 18.074 1.00 98.62 193 GLU A CA 1
ATOM 1430 C C . GLU A 1 193 ? 2.124 0.479 16.937 1.00 98.62 193 GLU A C 1
ATOM 1432 O O . GLU A 1 193 ? 1.979 0.147 15.759 1.00 98.62 193 GLU A O 1
ATOM 1437 N N . ILE A 1 194 ? 2.624 1.665 17.284 1.00 98.62 194 ILE A N 1
ATOM 1438 C CA . ILE A 1 194 ? 3.088 2.655 16.309 1.00 98.62 194 ILE A CA 1
ATOM 1439 C C . ILE A 1 194 ? 4.607 2.574 16.235 1.00 98.62 194 ILE A C 1
ATOM 1441 O O . ILE A 1 194 ? 5.285 2.856 17.223 1.00 98.62 194 ILE A O 1
ATOM 1445 N N . ALA A 1 195 ? 5.141 2.224 15.068 1.00 98.44 195 ALA A N 1
ATOM 1446 C CA . ALA A 1 195 ? 6.577 2.143 14.836 1.00 98.44 195 ALA A CA 1
ATOM 1447 C C . ALA A 1 195 ? 7.017 3.206 13.825 1.00 98.44 195 ALA A C 1
ATOM 1449 O O . ALA A 1 195 ? 6.560 3.216 12.684 1.00 98.44 195 ALA A O 1
ATOM 1450 N N . THR A 1 196 ? 7.920 4.098 14.229 1.00 97.81 196 THR A N 1
ATOM 1451 C CA . THR A 1 196 ? 8.363 5.237 13.401 1.00 97.81 196 THR A CA 1
ATOM 1452 C C . THR A 1 196 ? 9.732 5.036 12.758 1.00 97.81 196 THR A C 1
ATOM 1454 O O . THR A 1 196 ? 10.227 5.923 12.072 1.00 97.81 196 THR A O 1
ATOM 1457 N N . ASP A 1 197 ? 10.349 3.871 12.944 1.00 96.81 197 ASP A N 1
ATOM 1458 C CA . ASP A 1 197 ? 11.599 3.493 12.293 1.00 96.81 197 ASP A CA 1
ATOM 1459 C C . ASP A 1 197 ? 11.718 1.965 12.142 1.00 96.81 197 ASP A C 1
ATOM 1461 O O . ASP A 1 197 ? 10.893 1.189 12.637 1.00 96.81 197 ASP A O 1
ATOM 1465 N N . LEU A 1 198 ? 12.756 1.519 11.428 1.00 95.88 198 LEU A N 1
ATOM 1466 C CA . LEU A 1 198 ? 12.998 0.096 11.175 1.00 95.88 198 LEU A CA 1
ATOM 1467 C C . LEU A 1 198 ? 13.390 -0.697 12.426 1.00 95.88 198 LEU A C 1
ATOM 1469 O O . LEU A 1 198 ? 13.117 -1.897 12.479 1.00 95.88 198 LEU A O 1
ATOM 1473 N N . ALA A 1 199 ? 14.022 -0.067 13.418 1.00 96.62 199 ALA A N 1
ATOM 1474 C CA . ALA A 1 199 ? 14.409 -0.747 14.648 1.00 96.62 199 ALA A CA 1
ATOM 1475 C C . ALA A 1 199 ? 13.173 -1.068 15.497 1.00 96.62 199 ALA A C 1
ATOM 1477 O O . ALA A 1 199 ? 13.063 -2.180 16.011 1.00 96.62 199 ALA A O 1
ATOM 1478 N N . MET A 1 200 ? 12.218 -0.138 15.580 1.00 97.81 200 MET A N 1
ATOM 1479 C CA . MET A 1 200 ? 10.917 -0.352 16.211 1.00 97.81 200 MET A CA 1
ATOM 1480 C C . MET A 1 200 ? 10.124 -1.441 15.485 1.00 97.81 200 MET A C 1
ATOM 1482 O O . MET A 1 200 ? 9.676 -2.385 16.129 1.00 97.81 200 MET A O 1
ATOM 1486 N N . ILE A 1 201 ? 10.028 -1.375 14.148 1.00 97.88 201 ILE A N 1
ATOM 1487 C CA . ILE A 1 201 ? 9.344 -2.410 13.351 1.00 97.88 201 ILE A CA 1
ATOM 1488 C C . ILE A 1 201 ? 9.929 -3.789 13.662 1.00 97.88 201 ILE A C 1
ATOM 1490 O O . ILE A 1 201 ? 9.191 -4.709 13.994 1.00 97.88 201 ILE A O 1
ATOM 1494 N N . SER A 1 202 ? 11.255 -3.928 13.607 1.00 96.19 202 SER A N 1
ATOM 1495 C CA . SER A 1 202 ? 11.927 -5.223 13.776 1.00 96.19 202 SER A CA 1
ATOM 1496 C C . SER A 1 202 ? 11.772 -5.816 15.181 1.00 96.19 202 SER A C 1
ATOM 1498 O O . SER A 1 202 ? 11.884 -7.026 15.346 1.00 96.19 202 SER A O 1
ATOM 1500 N N . ARG A 1 203 ? 11.545 -4.979 16.201 1.00 96.31 203 ARG A N 1
ATOM 1501 C CA . ARG A 1 203 ? 11.417 -5.401 17.607 1.00 96.31 203 ARG A CA 1
ATOM 1502 C C . ARG A 1 203 ? 9.981 -5.549 18.082 1.00 96.31 203 ARG A C 1
ATOM 1504 O O . ARG A 1 203 ? 9.787 -6.164 19.131 1.00 96.31 203 ARG A O 1
ATOM 1511 N N . SER A 1 204 ? 9.019 -4.982 17.352 1.00 96.94 204 SER A N 1
ATOM 1512 C CA . SER A 1 204 ? 7.594 -5.070 17.666 1.00 96.94 204 SER A CA 1
ATOM 1513 C C . SER A 1 204 ? 7.223 -6.508 18.003 1.00 96.94 204 SER A C 1
ATOM 1515 O O . SER A 1 204 ? 7.742 -7.436 17.395 1.00 96.94 204 SER A O 1
ATOM 1517 N N . GLN A 1 205 ? 6.336 -6.708 18.973 1.00 95.19 205 GLN A N 1
ATOM 1518 C CA . GLN A 1 205 ? 5.739 -8.018 19.259 1.00 95.19 205 GLN A CA 1
ATOM 1519 C C . GLN A 1 205 ? 4.216 -7.987 19.158 1.00 95.19 205 GLN A C 1
ATOM 1521 O O . GLN A 1 205 ? 3.583 -9.032 19.307 1.00 95.19 205 GLN A O 1
ATOM 1526 N N . SER A 1 206 ? 3.647 -6.816 18.857 1.00 96.56 206 SER A N 1
ATOM 1527 C CA . SER A 1 206 ? 2.217 -6.628 18.670 1.00 96.56 206 SER A CA 1
ATOM 1528 C C . SER A 1 206 ? 1.674 -7.471 17.517 1.00 96.56 206 SER A C 1
ATOM 1530 O O . SER A 1 206 ? 2.371 -7.740 16.536 1.00 96.56 206 SER A O 1
ATOM 1532 N N . ASN A 1 207 ? 0.404 -7.856 17.639 1.00 96.44 207 ASN A N 1
ATOM 1533 C CA . ASN A 1 207 ? -0.358 -8.449 16.543 1.00 96.44 207 ASN A CA 1
ATOM 1534 C C . ASN A 1 207 ? -0.920 -7.381 15.594 1.00 96.44 207 ASN A C 1
ATOM 1536 O O . ASN A 1 207 ? -1.191 -7.700 14.444 1.00 96.44 207 ASN A O 1
ATOM 1540 N N . LYS A 1 208 ? -1.041 -6.122 16.049 1.00 98.00 208 LYS A N 1
ATOM 1541 C CA . LYS A 1 208 ? -1.425 -4.980 15.211 1.00 98.00 208 LYS A CA 1
ATOM 1542 C C . LYS A 1 208 ? -0.307 -3.945 15.155 1.00 98.00 208 LYS A C 1
ATOM 1544 O O . LYS A 1 208 ? 0.090 -3.409 16.194 1.00 98.00 208 LYS A O 1
ATOM 1549 N N . LEU A 1 209 ? 0.211 -3.661 13.963 1.00 98.69 209 LEU A N 1
ATOM 1550 C CA . LEU A 1 209 ? 1.380 -2.804 13.756 1.00 98.69 209 LEU A CA 1
ATOM 1551 C C . LEU A 1 209 ? 1.126 -1.750 12.674 1.00 98.69 209 LEU A C 1
ATOM 1553 O O . LEU A 1 209 ? 0.884 -2.072 11.513 1.00 98.69 209 LEU A O 1
ATOM 1557 N N . ALA A 1 210 ? 1.276 -0.484 13.061 1.00 98.75 210 ALA A N 1
ATOM 1558 C CA . ALA A 1 210 ? 1.292 0.672 12.176 1.00 98.75 210 ALA A CA 1
ATOM 1559 C C . ALA A 1 210 ? 2.730 1.203 12.051 1.00 98.75 210 ALA A C 1
ATOM 1561 O O . ALA A 1 210 ? 3.201 2.001 12.866 1.00 98.75 210 ALA A O 1
ATOM 1562 N N . GLY A 1 211 ? 3.451 0.739 11.033 1.00 98.56 211 GLY A N 1
ATOM 1563 C CA . GLY A 1 211 ? 4.783 1.223 10.684 1.00 98.56 211 GLY A CA 1
ATOM 1564 C C . GLY A 1 211 ? 4.706 2.478 9.813 1.00 98.56 211 GLY A C 1
ATOM 1565 O O . GLY A 1 211 ? 4.386 2.388 8.632 1.00 98.56 211 GLY A O 1
ATOM 1566 N N . LEU A 1 212 ? 5.027 3.642 10.371 1.00 98.62 212 LEU A N 1
ATOM 1567 C CA . LEU A 1 212 ? 4.976 4.948 9.707 1.00 98.62 212 LEU A CA 1
ATOM 1568 C C . LEU A 1 212 ? 6.351 5.622 9.798 1.00 98.62 212 LEU A C 1
ATOM 1570 O O . LEU A 1 212 ? 6.589 6.486 10.637 1.00 98.62 212 LEU A O 1
ATOM 1574 N N . THR A 1 213 ? 7.282 5.191 8.947 1.00 97.62 213 THR A N 1
ATOM 1575 C CA . THR A 1 213 ? 8.728 5.422 9.121 1.00 97.62 213 THR A CA 1
ATOM 1576 C C . THR A 1 213 ? 9.249 6.765 8.617 1.00 97.62 213 THR A C 1
ATOM 1578 O O . THR A 1 213 ? 10.404 7.113 8.853 1.00 97.62 213 THR A O 1
ATOM 1581 N N . TYR A 1 214 ? 8.418 7.528 7.907 1.00 97.94 214 TYR A N 1
ATOM 1582 C CA . TYR A 1 214 ? 8.768 8.839 7.362 1.00 97.94 214 TYR A CA 1
ATOM 1583 C C . TYR A 1 214 ? 7.555 9.776 7.410 1.00 97.94 214 TYR A C 1
ATOM 1585 O O . TYR A 1 214 ? 6.430 9.292 7.253 1.00 97.94 214 TYR A O 1
ATOM 1593 N N . PRO A 1 215 ? 7.753 11.106 7.536 1.00 97.94 215 PRO A N 1
ATOM 1594 C CA . PRO A 1 215 ? 6.668 12.092 7.487 1.00 97.94 215 PRO A CA 1
ATOM 1595 C C . PRO A 1 215 ? 5.766 11.940 6.255 1.00 97.94 215 PRO A C 1
ATOM 1597 O O . PRO A 1 215 ? 4.547 11.911 6.376 1.00 97.94 215 PRO A O 1
ATOM 1600 N N . GLY A 1 216 ? 6.369 11.749 5.079 1.00 97.25 216 GLY A N 1
ATOM 1601 C CA . GLY A 1 216 ? 5.681 11.554 3.802 1.00 97.25 216 GLY A CA 1
ATOM 1602 C C . GLY A 1 216 ? 6.219 10.337 3.051 1.00 97.25 216 GLY A C 1
ATOM 1603 O O . GLY A 1 216 ? 6.333 9.244 3.604 1.00 97.25 216 GLY A O 1
ATOM 1604 N N . GLN A 1 217 ? 6.567 10.522 1.777 1.00 96.94 217 GLN A N 1
ATOM 1605 C CA . GLN A 1 217 ? 7.182 9.472 0.964 1.00 96.94 217 GLN A CA 1
ATOM 1606 C C . GLN A 1 217 ? 8.583 9.110 1.496 1.00 96.94 217 GLN A C 1
ATOM 1608 O O . GLN A 1 217 ? 9.419 10.006 1.642 1.00 96.94 217 GLN A O 1
ATOM 1613 N N . PRO A 1 218 ? 8.875 7.821 1.750 1.00 97.38 218 PRO A N 1
ATOM 1614 C CA . PRO A 1 218 ? 10.237 7.368 1.997 1.00 97.38 218 PRO A CA 1
ATOM 1615 C C . PRO A 1 218 ? 11.159 7.698 0.809 1.00 97.38 218 PRO A C 1
ATOM 1617 O O . PRO A 1 218 ? 10.705 7.700 -0.341 1.00 97.38 218 PRO A O 1
ATOM 1620 N N . PRO A 1 219 ? 12.462 7.937 1.039 1.00 96.94 219 PRO A N 1
ATOM 1621 C CA . PRO A 1 219 ? 13.404 8.195 -0.042 1.00 96.94 219 PRO A CA 1
ATOM 1622 C C . PRO A 1 219 ? 13.608 6.959 -0.935 1.00 96.94 219 PRO A C 1
ATOM 1624 O O . PRO A 1 219 ? 13.203 5.836 -0.626 1.00 96.94 219 PRO A O 1
ATOM 1627 N N . TYR A 1 220 ? 14.292 7.137 -2.065 1.00 95.25 220 TYR A N 1
ATOM 1628 C CA . TYR A 1 220 ? 14.744 5.999 -2.865 1.00 95.25 220 TYR A CA 1
ATOM 1629 C C . TYR A 1 220 ? 15.733 5.127 -2.081 1.00 95.25 220 TYR A C 1
ATOM 1631 O O . TYR A 1 220 ? 16.440 5.610 -1.194 1.00 95.25 220 TYR A O 1
ATOM 1639 N N . ARG A 1 221 ? 15.849 3.846 -2.462 1.00 93.56 221 ARG A N 1
ATOM 1640 C CA . ARG A 1 221 ? 16.779 2.896 -1.824 1.00 93.56 221 ARG A CA 1
ATOM 1641 C C . ARG A 1 221 ? 18.203 3.452 -1.723 1.00 93.56 221 ARG A C 1
ATOM 1643 O O . ARG A 1 221 ? 18.761 3.481 -0.633 1.00 93.56 221 ARG A O 1
ATOM 1650 N N . LEU A 1 222 ? 18.739 3.955 -2.838 1.00 91.12 222 LEU A N 1
ATOM 1651 C CA . LEU A 1 222 ? 20.096 4.519 -2.924 1.00 91.12 222 LEU A CA 1
ATOM 1652 C C . LEU A 1 222 ? 20.247 5.888 -2.237 1.00 91.12 222 LEU A C 1
ATOM 1654 O O . LEU A 1 222 ? 21.354 6.400 -2.137 1.00 91.12 222 LEU A O 1
ATOM 1658 N N . LYS A 1 223 ? 19.145 6.486 -1.768 1.00 94.00 223 LYS A N 1
ATOM 1659 C CA . LYS A 1 223 ? 19.117 7.781 -1.073 1.00 94.00 223 LYS A CA 1
ATOM 1660 C C . LYS A 1 223 ? 18.739 7.640 0.407 1.00 94.00 223 LYS A C 1
ATOM 1662 O O . LYS A 1 223 ? 18.138 8.543 0.976 1.00 94.00 223 LYS A O 1
ATOM 1667 N N . GLY A 1 224 ? 19.063 6.501 1.021 1.00 89.75 224 GLY A N 1
ATOM 1668 C CA . GLY A 1 224 ? 18.986 6.329 2.476 1.00 89.75 224 GLY A CA 1
ATOM 1669 C C . GLY A 1 224 ? 17.780 5.554 3.009 1.00 89.75 224 GLY A C 1
ATOM 1670 O O . GLY A 1 224 ? 17.719 5.328 4.210 1.00 89.75 224 GLY A O 1
ATOM 1671 N N . ARG A 1 225 ? 16.852 5.079 2.162 1.00 94.50 225 ARG A N 1
ATOM 1672 C CA . ARG A 1 225 ? 15.783 4.165 2.628 1.00 94.50 225 ARG A CA 1
ATOM 1673 C C . ARG A 1 225 ? 16.338 2.805 3.063 1.00 94.50 225 ARG A C 1
ATOM 1675 O O . ARG A 1 225 ? 15.749 2.138 3.909 1.00 94.50 225 ARG A O 1
ATOM 1682 N N . GLY A 1 226 ? 17.444 2.378 2.448 1.00 92.62 226 GLY A N 1
ATOM 1683 C CA . GLY A 1 226 ? 18.075 1.092 2.731 1.00 92.62 226 GLY A CA 1
ATOM 1684 C C . GLY A 1 226 ? 17.129 -0.089 2.498 1.00 92.62 226 GLY A C 1
ATOM 1685 O O . GLY A 1 226 ? 16.324 -0.092 1.557 1.00 92.62 226 GLY A O 1
ATOM 1686 N N . ASP A 1 227 ? 17.219 -1.077 3.381 1.00 93.94 227 ASP A N 1
ATOM 1687 C CA . ASP A 1 227 ? 16.534 -2.367 3.272 1.00 93.94 227 ASP A CA 1
ATOM 1688 C C . ASP A 1 227 ? 15.169 -2.387 3.982 1.00 93.94 227 ASP A C 1
ATOM 1690 O O . ASP A 1 227 ? 14.707 -3.416 4.466 1.00 93.94 227 ASP A O 1
ATOM 1694 N N . MET A 1 228 ? 14.469 -1.248 3.985 1.00 95.75 228 MET A N 1
ATOM 1695 C CA . MET A 1 228 ? 13.110 -1.140 4.525 1.00 95.75 228 MET A CA 1
ATOM 1696 C C . MET A 1 228 ? 12.166 -2.219 3.981 1.00 95.75 228 MET A C 1
ATOM 1698 O O . MET A 1 228 ? 11.464 -2.850 4.756 1.00 95.75 228 MET A O 1
ATOM 1702 N N . LEU A 1 229 ? 12.157 -2.469 2.665 1.00 97.38 229 LEU A N 1
ATOM 1703 C CA . LEU A 1 229 ? 11.234 -3.442 2.070 1.00 97.38 229 LEU A CA 1
ATOM 1704 C C . LEU A 1 229 ? 11.414 -4.866 2.626 1.00 97.38 229 LEU A C 1
ATOM 1706 O O . LEU A 1 229 ? 10.431 -5.401 3.139 1.00 97.38 229 LEU A O 1
ATOM 1710 N N . PRO A 1 230 ? 12.604 -5.498 2.550 1.00 96.81 230 PRO A N 1
ATOM 1711 C CA . PRO A 1 230 ? 12.776 -6.847 3.081 1.00 96.81 230 PRO A CA 1
ATOM 1712 C C . PRO A 1 230 ? 12.575 -6.910 4.600 1.00 96.81 230 PRO A C 1
ATOM 1714 O O . PRO A 1 230 ? 11.895 -7.824 5.055 1.00 96.81 230 PRO A O 1
ATOM 1717 N N . SER A 1 231 ? 13.061 -5.933 5.377 1.00 96.38 231 SER A N 1
ATOM 1718 C CA . SER A 1 231 ? 12.887 -5.936 6.839 1.00 96.38 231 SER A CA 1
ATOM 1719 C C . SER A 1 231 ? 11.420 -5.796 7.255 1.00 96.38 231 SER A C 1
ATOM 1721 O O . SER A 1 231 ? 10.933 -6.554 8.091 1.00 96.38 231 SER A O 1
ATOM 1723 N N . SER A 1 232 ? 10.681 -4.867 6.640 1.00 98.19 232 SER A N 1
ATOM 1724 C CA . SER A 1 232 ? 9.249 -4.694 6.897 1.00 98.19 232 SER A CA 1
ATOM 1725 C C . SER A 1 232 ? 8.430 -5.893 6.423 1.00 98.19 232 SER A C 1
ATOM 1727 O O . SER A 1 232 ? 7.497 -6.295 7.111 1.00 98.19 232 SER A O 1
ATOM 1729 N N . THR A 1 233 ? 8.790 -6.497 5.286 1.00 98.44 233 THR A N 1
ATOM 1730 C CA . THR A 1 233 ? 8.115 -7.702 4.776 1.00 98.44 233 THR A CA 1
ATOM 1731 C C . THR A 1 233 ? 8.334 -8.890 5.706 1.00 98.44 233 THR A C 1
ATOM 1733 O O . THR A 1 233 ? 7.371 -9.567 6.045 1.00 98.44 233 THR A O 1
ATOM 1736 N N . ALA A 1 234 ? 9.570 -9.126 6.159 1.00 98.12 234 ALA A N 1
ATOM 1737 C CA . ALA A 1 234 ? 9.877 -10.204 7.097 1.00 98.12 234 ALA A CA 1
ATOM 1738 C C . ALA A 1 234 ? 9.054 -10.064 8.383 1.00 98.12 234 ALA A C 1
ATOM 1740 O O . ALA A 1 234 ? 8.372 -11.005 8.785 1.00 98.12 234 ALA A O 1
ATOM 1741 N N . ARG A 1 235 ? 9.022 -8.857 8.962 1.00 98.19 235 ARG A N 1
ATOM 1742 C CA . ARG A 1 235 ? 8.231 -8.598 10.165 1.00 98.19 235 ARG A CA 1
ATOM 1743 C C . ARG A 1 235 ? 6.729 -8.764 9.934 1.00 98.19 235 ARG A C 1
ATOM 1745 O O . ARG A 1 235 ? 6.053 -9.354 10.772 1.00 98.19 235 ARG A O 1
ATOM 1752 N N . ALA A 1 236 ? 6.201 -8.272 8.814 1.00 98.44 236 ALA A N 1
ATOM 1753 C CA . ALA A 1 236 ? 4.793 -8.457 8.478 1.00 98.44 236 ALA A CA 1
ATOM 1754 C C . ALA A 1 236 ? 4.445 -9.949 8.379 1.00 98.44 236 ALA A C 1
ATOM 1756 O O . ALA A 1 236 ? 3.477 -10.385 8.988 1.00 98.44 236 ALA A O 1
ATOM 1757 N N . LEU A 1 237 ? 5.267 -10.755 7.701 1.00 98.31 237 LEU A N 1
ATOM 1758 C CA . LEU A 1 237 ? 5.056 -12.203 7.609 1.00 98.31 237 LEU A CA 1
ATOM 1759 C C . LEU A 1 237 ? 5.089 -12.891 8.983 1.00 98.31 237 LEU A C 1
ATOM 1761 O O . LEU A 1 237 ? 4.257 -13.755 9.249 1.00 98.31 237 LEU A O 1
ATOM 1765 N N . GLU A 1 238 ? 6.002 -12.501 9.875 1.00 97.69 238 GLU A N 1
ATOM 1766 C CA . GLU A 1 238 ? 6.059 -13.024 11.248 1.00 97.69 238 GLU A CA 1
ATOM 1767 C C . GLU A 1 238 ? 4.816 -12.694 12.080 1.00 97.69 238 GLU A C 1
ATOM 1769 O O . GLU A 1 238 ? 4.429 -13.489 12.932 1.00 97.69 238 GLU A O 1
ATOM 1774 N N . ILE A 1 239 ? 4.208 -11.524 11.877 1.00 97.56 239 ILE A N 1
ATOM 1775 C CA . ILE A 1 239 ? 2.978 -11.135 12.577 1.00 97.56 239 ILE A CA 1
ATOM 1776 C C . ILE A 1 239 ? 1.778 -11.877 11.981 1.00 97.56 239 ILE A C 1
ATOM 1778 O O . ILE A 1 239 ? 1.026 -12.514 12.714 1.00 97.56 239 ILE A O 1
ATOM 1782 N N . LEU A 1 240 ? 1.630 -11.844 10.654 1.00 97.56 240 LEU A N 1
ATOM 1783 C CA . LEU A 1 240 ? 0.468 -12.390 9.945 1.00 97.56 240 LEU A CA 1
ATOM 1784 C C . LEU A 1 240 ? 0.395 -13.922 9.995 1.00 97.56 240 LEU A C 1
ATOM 1786 O O . LEU A 1 240 ? -0.687 -14.485 9.904 1.00 97.56 240 LEU A O 1
ATOM 1790 N N . SER A 1 241 ? 1.527 -14.605 10.178 1.00 95.88 241 SER A N 1
ATOM 1791 C CA . SER A 1 241 ? 1.577 -16.071 10.312 1.00 95.88 241 SER A CA 1
ATOM 1792 C C . SER A 1 241 ? 1.182 -16.605 11.694 1.00 95.88 241 SER A C 1
ATOM 1794 O O . SER A 1 241 ? 1.201 -17.817 11.900 1.00 95.88 241 SER A O 1
ATOM 1796 N N . ARG A 1 242 ? 0.845 -15.729 12.652 1.00 92.38 242 ARG A N 1
ATOM 1797 C CA . ARG A 1 242 ? 0.393 -16.120 14.002 1.00 92.38 242 ARG A CA 1
ATOM 1798 C C . ARG A 1 242 ? -1.088 -16.505 14.058 1.00 92.38 242 ARG A C 1
ATOM 1800 O O . ARG A 1 242 ? -1.515 -17.033 15.083 1.00 92.38 242 ARG A O 1
ATOM 1807 N N . ASN A 1 243 ? -1.846 -16.178 13.012 1.00 75.88 243 ASN A N 1
ATOM 1808 C CA . ASN A 1 243 ? -3.264 -16.493 12.853 1.00 75.88 243 ASN A CA 1
ATOM 1809 C C . ASN A 1 243 ? -3.454 -17.875 12.215 1.00 75.88 243 ASN A C 1
ATOM 1811 O O . ASN A 1 243 ? -2.724 -18.189 11.246 1.00 75.88 243 ASN A O 1
#